Protein AF-A0A836GSU9-F1 (afdb_monomer_lite)

pLDDT: mean 73.55, std 20.49, range [28.25, 96.75]

Secondary structure (DSSP, 8-state):
--GGGEEEEESPPTT--HHHHHHHHHHHH-PPEEEEE--B-TTSPBPSEEEEEETTHHHHHHHHHT-EEETTEEEEEEEPPTHHHHHHHHHHHHHHHHHHHHHHHHHHHHHHHHHHHHHHTTTT---S-PPPPPTTHHHHHHHHHHHHHHHHHHHHHHHHHHHHHHS--------------------------------------------------PPPPPPPHHHHHHHHHHHHHHHHHHHT--

Foldseek 3Di:
DDLQQKKKKAQADWPDDPVLVQCVLCVQQVWGWPDKAQDADPVRTGDRMIMTGTPPSVSSQVRPQVWDDDPHTTMHMDRDDPVVVVVVVVVVVVVVVVVVVVVVVVVVVVVVVVVVCCVVCVRPPDDPDDDPDPPCNVVVVVVVVVVVVVVVVVVVVVVVVVVVVVPDDDDDDDDDDDDDDDDDDDDDDDDDDDDDDDDDDDDDDDDDDDDDDDDDDDDPDDQDPVSVVVVVVVVVVVVVVVVVVD

Sequence (246 aa):
MDPSKRICLKNLPEGCTKREIAELVRNRTGTPIHSIDLGVDADGRARRYAHFSCEGAKHVLEVLNAGVALRNTTIHAHPAKVHYSYRYAEARRKREREEAEEKQQQEAFWAASRQRFLARTNGGELPKHKTPKDFYASKRKYARIAAEIALMSRKAHAAARADAMLVERPRGTASHSGAAAAGEPPRAAAGSGAAHASGKRAPQPKATKSKAPAAISLPPPEPTKEERKLSGLQAKLAALKEKLKK

Radius of gyration: 37.4 Å; chains: 1; bounding box: 77×53×106 Å

Structure (mmCIF, N/CA/C/O backbone):
data_AF-A0A836GSU9-F1
#
_entry.id   AF-A0A836GSU9-F1
#
loop_
_atom_site.group_PDB
_atom_site.id
_atom_site.type_symbol
_atom_site.label_atom_id
_atom_site.label_alt_id
_atom_site.label_comp_id
_atom_site.label_asym_id
_atom_site.label_entity_id
_atom_site.label_seq_id
_atom_site.pdbx_PDB_ins_code
_atom_site.Cartn_x
_atom_site.Cartn_y
_atom_site.Cartn_z
_atom_site.occupancy
_atom_site.B_iso_or_equiv
_atom_site.auth_seq_id
_atom_site.auth_comp_id
_atom_site.auth_asym_id
_atom_site.auth_atom_id
_atom_site.pdbx_PDB_model_num
ATOM 1 N N . MET A 1 1 ? 2.851 -3.080 18.321 1.00 57.00 1 MET A N 1
ATOM 2 C CA . MET A 1 1 ? 1.477 -2.754 18.764 1.00 57.00 1 MET A CA 1
ATOM 3 C C . MET A 1 1 ? 1.094 -3.736 19.847 1.00 57.00 1 MET A C 1
ATOM 5 O O . MET A 1 1 ? 1.175 -4.929 19.576 1.00 57.00 1 MET A O 1
ATOM 9 N N . ASP A 1 2 ? 0.690 -3.249 21.021 1.00 62.78 2 ASP A N 1
ATOM 10 C CA . ASP A 1 2 ? 0.243 -4.117 22.115 1.00 62.78 2 ASP A CA 1
ATOM 11 C C . ASP A 1 2 ? -1.084 -4.800 21.759 1.00 62.78 2 ASP A C 1
ATOM 13 O O . ASP A 1 2 ? -2.070 -4.107 21.488 1.00 62.78 2 ASP A O 1
ATOM 17 N N . PRO A 1 3 ? -1.156 -6.142 21.782 1.00 65.25 3 PRO A N 1
ATOM 18 C CA . PRO A 1 3 ? -2.406 -6.861 21.549 1.00 65.25 3 PRO A CA 1
ATOM 19 C C . PRO A 1 3 ? -3.454 -6.556 22.629 1.00 65.25 3 PRO A C 1
ATOM 21 O O . PRO A 1 3 ? -4.643 -6.564 22.332 1.00 65.25 3 PRO A O 1
ATOM 24 N N . SER A 1 4 ? -3.026 -6.192 23.842 1.00 69.62 4 SER A N 1
ATOM 25 C CA . SER A 1 4 ? -3.899 -5.859 24.976 1.00 69.62 4 SER A CA 1
ATOM 26 C C . SER A 1 4 ? -4.713 -4.573 24.790 1.00 69.62 4 SER A C 1
ATOM 28 O O . SER A 1 4 ? -5.690 -4.363 25.499 1.00 69.62 4 SER A O 1
ATOM 30 N N . LYS A 1 5 ? -4.327 -3.708 23.840 1.00 81.50 5 LYS A N 1
ATOM 31 C CA . LYS A 1 5 ? -5.033 -2.453 23.518 1.00 81.50 5 LYS A CA 1
ATOM 32 C C . LYS A 1 5 ? -5.948 -2.583 22.293 1.00 81.50 5 LYS A C 1
ATOM 34 O O . LYS A 1 5 ? -6.518 -1.588 21.850 1.00 81.50 5 LYS A O 1
ATOM 39 N N . ARG A 1 6 ? -6.062 -3.785 21.710 1.00 86.31 6 ARG A N 1
ATOM 40 C CA . ARG A 1 6 ? -6.887 -4.033 20.522 1.00 86.31 6 ARG A CA 1
ATOM 41 C C . ARG A 1 6 ? -8.303 -4.456 20.894 1.00 86.31 6 ARG A C 1
ATOM 43 O O . ARG A 1 6 ? -8.515 -5.405 21.646 1.00 86.31 6 ARG A O 1
ATOM 50 N N . ILE A 1 7 ? -9.263 -3.803 20.255 1.00 89.44 7 ILE A N 1
ATOM 51 C CA . ILE A 1 7 ? -10.691 -4.100 20.336 1.00 89.44 7 ILE A CA 1
ATOM 52 C C . ILE A 1 7 ? -11.154 -4.604 18.969 1.00 89.44 7 ILE A C 1
ATOM 54 O O . ILE A 1 7 ? -10.710 -4.118 17.928 1.00 89.44 7 ILE A O 1
ATOM 58 N N . CYS A 1 8 ? -12.028 -5.605 18.976 1.00 90.25 8 CYS A N 1
ATOM 59 C CA . CYS A 1 8 ? -12.699 -6.146 17.804 1.00 90.25 8 CYS A CA 1
ATOM 60 C C . CYS A 1 8 ? -14.157 -5.670 17.792 1.00 90.25 8 CYS A C 1
ATOM 62 O O . CYS A 1 8 ? -14.887 -5.911 18.750 1.00 90.25 8 CYS A O 1
ATOM 64 N N . LEU A 1 9 ? -14.584 -5.025 16.708 1.00 90.75 9 LEU A N 1
ATOM 65 C CA . LEU A 1 9 ? -15.988 -4.726 16.431 1.00 90.75 9 LEU A CA 1
ATOM 66 C C . LEU A 1 9 ? -16.551 -5.817 15.535 1.00 90.75 9 LEU A C 1
ATOM 68 O O . LEU A 1 9 ? -15.943 -6.128 14.513 1.00 90.75 9 LEU A O 1
ATOM 72 N N . LYS A 1 10 ? -17.709 -6.367 15.892 1.00 90.69 10 LYS A N 1
ATOM 73 C CA . LYS A 1 10 ? -18.449 -7.338 15.075 1.00 90.69 10 LYS A CA 1
ATOM 74 C C . LYS A 1 10 ? -19.767 -6.748 14.586 1.00 90.69 10 LYS A C 1
ATOM 76 O O . LYS A 1 10 ? -20.304 -5.846 15.220 1.00 90.69 10 LYS A O 1
ATOM 81 N N . ASN A 1 11 ? -20.292 -7.322 13.505 1.00 89.88 11 ASN A N 1
ATOM 82 C CA . ASN A 1 11 ? -21.544 -6.930 12.849 1.00 89.88 11 ASN A CA 1
ATOM 83 C C . ASN A 1 11 ? -21.491 -5.526 12.235 1.00 89.88 11 ASN A C 1
ATOM 85 O O . ASN A 1 11 ? -22.458 -4.772 12.301 1.00 89.88 11 ASN A O 1
ATOM 89 N N . LEU A 1 12 ? -20.355 -5.174 11.629 1.00 90.62 12 LEU A N 1
ATOM 90 C CA . LEU A 1 12 ? -20.257 -3.930 10.873 1.00 90.62 12 LEU A CA 1
ATOM 91 C C . LEU A 1 12 ? -21.141 -3.985 9.619 1.00 90.62 12 LEU A C 1
ATOM 93 O O . LEU A 1 12 ? -21.143 -5.013 8.930 1.00 90.62 12 LEU A O 1
ATOM 97 N N . PRO A 1 13 ? -21.851 -2.889 9.299 1.00 90.25 13 PRO A N 1
ATOM 98 C CA . PRO A 1 13 ? -22.622 -2.800 8.074 1.00 90.25 13 PRO A CA 1
ATOM 99 C C . PRO A 1 13 ? -21.694 -2.777 6.856 1.00 90.25 13 PRO A C 1
ATOM 101 O O . PRO A 1 13 ? -20.549 -2.319 6.918 1.00 90.25 13 PRO A O 1
ATOM 104 N N . GLU A 1 14 ? -22.205 -3.248 5.722 1.00 87.31 14 GLU A N 1
ATOM 105 C CA . GLU A 1 14 ? -21.461 -3.218 4.466 1.00 87.31 14 GLU A CA 1
ATOM 106 C C . GLU A 1 14 ? -21.141 -1.773 4.049 1.00 87.31 14 GLU A C 1
ATOM 108 O O . GLU A 1 14 ? -21.925 -0.840 4.254 1.00 87.31 14 GLU A O 1
ATOM 113 N N . GLY A 1 15 ? -19.939 -1.570 3.505 1.00 85.50 15 GLY A N 1
ATOM 114 C CA . GLY A 1 15 ? -19.462 -0.241 3.117 1.00 85.50 15 GLY A CA 1
ATOM 115 C C . GLY A 1 15 ? -19.200 0.706 4.294 1.00 85.50 15 GLY A C 1
ATOM 116 O O . GLY A 1 15 ? -19.171 1.920 4.097 1.00 85.50 15 GLY A O 1
ATOM 117 N N . CYS A 1 16 ? -19.038 0.188 5.516 1.00 87.06 16 CYS A N 1
ATOM 118 C CA . CYS A 1 16 ? -18.617 1.012 6.643 1.00 87.06 16 CYS A CA 1
ATOM 119 C C . CYS A 1 16 ? -17.174 1.495 6.444 1.00 87.06 16 CYS A C 1
ATOM 121 O O . CYS A 1 16 ? -16.273 0.715 6.117 1.00 87.06 16 CYS A O 1
ATOM 123 N N . THR A 1 17 ? -16.946 2.794 6.630 1.00 89.75 17 THR A N 1
ATOM 124 C CA . THR A 1 17 ? -15.616 3.386 6.442 1.00 89.75 17 THR A CA 1
ATOM 125 C C . THR A 1 17 ? -14.854 3.490 7.760 1.00 89.75 17 THR A C 1
ATOM 127 O O . THR A 1 17 ? -15.431 3.557 8.844 1.00 89.75 17 THR A O 1
ATOM 130 N N . LYS A 1 18 ? -13.518 3.580 7.682 1.00 91.44 18 LYS A N 1
ATOM 131 C CA . LYS A 1 18 ? -12.676 3.807 8.871 1.00 91.44 18 LYS A CA 1
ATOM 132 C C . LYS A 1 18 ? -13.082 5.082 9.610 1.00 91.44 18 LYS A C 1
ATOM 134 O O . LYS A 1 18 ? -12.999 5.131 10.831 1.00 91.44 18 LYS A O 1
ATOM 139 N N . ARG A 1 19 ? -13.516 6.100 8.861 1.00 92.19 19 ARG A N 1
ATOM 140 C CA . ARG A 1 19 ? -13.936 7.394 9.396 1.00 92.19 19 ARG A CA 1
ATOM 141 C C . ARG A 1 19 ? -15.200 7.273 10.242 1.00 92.19 19 ARG A C 1
ATOM 143 O O . ARG A 1 19 ? -15.210 7.783 11.351 1.00 92.19 19 ARG A O 1
ATOM 150 N N . GLU A 1 20 ? -16.203 6.544 9.768 1.00 92.25 20 GLU A N 1
ATOM 151 C CA . GLU A 1 20 ? -17.449 6.335 10.518 1.00 92.25 20 GLU A CA 1
ATOM 152 C C . GLU A 1 20 ? -17.209 5.608 11.839 1.00 92.25 20 GLU A C 1
ATOM 154 O O . GLU A 1 20 ? -17.741 6.007 12.869 1.00 92.25 20 GLU A O 1
ATOM 159 N N . ILE A 1 21 ? -16.359 4.577 11.833 1.00 91.25 21 ILE A N 1
ATOM 160 C CA . ILE A 1 21 ? -15.975 3.880 13.067 1.00 91.25 21 ILE A CA 1
ATOM 161 C C . ILE A 1 21 ? -15.223 4.832 14.003 1.00 91.25 21 ILE A C 1
ATOM 163 O O . ILE A 1 21 ? -15.466 4.831 15.209 1.00 91.25 21 ILE A O 1
ATOM 167 N N . ALA A 1 22 ? -14.324 5.656 13.455 1.00 92.75 22 ALA A N 1
ATOM 168 C CA . ALA A 1 22 ? -13.575 6.627 14.240 1.00 92.75 22 ALA A CA 1
ATOM 169 C C . ALA A 1 22 ? -14.490 7.649 14.926 1.00 92.75 22 ALA A C 1
ATOM 171 O O . ALA A 1 22 ? -14.329 7.926 16.114 1.00 92.75 22 ALA A O 1
ATOM 172 N N . GLU A 1 23 ? -15.453 8.186 14.180 1.00 93.25 23 GLU A N 1
ATOM 173 C CA . GLU A 1 23 ? -16.442 9.145 14.668 1.00 93.25 23 GLU A CA 1
ATOM 174 C C . GLU A 1 23 ? -17.392 8.496 15.679 1.00 93.25 23 GLU A C 1
ATOM 176 O O . GLU A 1 23 ? -17.635 9.079 16.729 1.00 93.25 23 GLU A O 1
ATOM 181 N N . LEU A 1 24 ? -17.852 7.263 15.440 1.00 92.00 24 LEU A N 1
ATOM 182 C CA . LEU A 1 24 ? -18.719 6.537 16.371 1.00 92.00 24 LEU A CA 1
ATOM 183 C C . LEU A 1 24 ? -18.065 6.369 17.745 1.00 92.00 24 LEU A C 1
ATOM 185 O O . LEU A 1 24 ? -18.670 6.700 18.764 1.00 92.00 24 LEU A O 1
ATOM 189 N N . VAL A 1 25 ? -16.831 5.861 17.776 1.00 91.69 25 VAL A N 1
ATOM 190 C CA . VAL A 1 25 ? -16.108 5.635 19.033 1.00 91.69 25 VAL A CA 1
ATOM 191 C C . VAL A 1 25 ? -15.798 6.969 19.703 1.00 91.69 25 VAL A C 1
ATOM 193 O O . VAL A 1 25 ? -16.077 7.125 20.887 1.00 91.69 25 VAL A O 1
ATOM 196 N N . ARG A 1 26 ? -15.328 7.972 18.952 1.00 92.62 26 ARG A N 1
ATOM 197 C CA . ARG A 1 26 ? -15.052 9.303 19.506 1.00 92.62 26 ARG A CA 1
ATOM 198 C C . ARG A 1 26 ? -16.303 9.950 20.105 1.00 92.62 26 ARG A C 1
ATOM 200 O O . ARG A 1 26 ? -16.220 10.505 21.192 1.00 92.62 26 ARG A O 1
ATOM 207 N N . ASN A 1 27 ? -17.451 9.847 19.442 1.00 92.75 27 ASN A N 1
ATOM 208 C CA . ASN A 1 27 ? -18.700 10.445 19.915 1.00 92.75 27 ASN A CA 1
ATOM 209 C C . ASN A 1 27 ? -19.264 9.727 21.149 1.00 92.75 27 ASN A C 1
ATOM 211 O O . ASN A 1 27 ? -19.939 10.351 21.960 1.00 92.75 27 ASN A O 1
ATOM 215 N N . ARG A 1 28 ? -19.010 8.420 21.296 1.00 90.62 28 ARG A N 1
ATOM 216 C CA . ARG A 1 28 ? -19.515 7.625 22.425 1.00 90.62 28 ARG A CA 1
ATOM 217 C C . ARG A 1 28 ? -18.591 7.629 23.636 1.00 90.62 28 ARG A C 1
ATOM 219 O O . ARG A 1 28 ? -19.088 7.605 24.753 1.00 90.62 28 ARG A O 1
ATOM 226 N N . THR A 1 29 ? -17.278 7.629 23.423 1.00 90.06 29 THR A N 1
ATOM 227 C CA . THR A 1 29 ? -16.289 7.433 24.496 1.00 90.06 29 THR A CA 1
ATOM 228 C C . THR A 1 29 ? -15.327 8.608 24.659 1.00 90.06 29 THR A C 1
ATOM 230 O O . THR A 1 29 ? -14.497 8.596 25.561 1.00 90.06 29 THR A O 1
ATOM 233 N N . GLY A 1 30 ? -15.360 9.602 23.764 1.00 90.38 30 GLY A N 1
ATOM 234 C CA . GLY A 1 30 ? -14.415 10.726 23.755 1.00 90.38 30 GLY A CA 1
ATOM 235 C C . GLY A 1 30 ? -12.978 10.340 23.386 1.00 90.38 30 GLY A C 1
ATOM 236 O O . GLY A 1 30 ? -12.089 11.187 23.360 1.00 90.38 30 GLY A O 1
ATOM 237 N N . THR A 1 31 ? -12.721 9.065 23.091 1.00 89.19 31 THR A N 1
ATOM 238 C CA . THR A 1 31 ? -11.363 8.532 22.973 1.00 89.19 31 THR A CA 1
ATOM 239 C C . THR A 1 31 ? -10.827 8.652 21.542 1.00 89.19 31 THR A C 1
ATOM 241 O O . THR A 1 31 ? -11.500 8.232 20.594 1.00 89.19 31 THR A O 1
ATOM 244 N N . PRO A 1 32 ? -9.596 9.156 21.336 1.00 89.94 32 PRO A N 1
ATOM 245 C CA . PRO A 1 32 ? -8.954 9.113 20.030 1.00 89.94 32 PRO A CA 1
ATOM 246 C C . PRO A 1 32 ? -8.513 7.685 19.672 1.00 89.94 32 PRO A C 1
ATOM 248 O O . PRO A 1 32 ? -7.929 6.957 20.475 1.00 89.94 32 PRO A O 1
ATOM 251 N N . ILE A 1 33 ? -8.765 7.285 18.426 1.00 91.25 33 ILE A N 1
ATOM 252 C CA . ILE A 1 33 ? -8.318 5.994 17.892 1.00 91.25 33 ILE A CA 1
ATOM 253 C C . ILE A 1 33 ? -6.963 6.166 17.202 1.00 91.25 33 ILE A C 1
ATOM 255 O O . ILE A 1 33 ? -6.797 7.060 16.376 1.00 91.25 33 ILE A O 1
ATOM 259 N N . HIS A 1 34 ? -6.012 5.275 17.497 1.00 88.81 34 HIS A N 1
ATOM 260 C CA . HIS A 1 34 ? -4.673 5.291 16.897 1.00 88.81 34 HIS A CA 1
ATOM 261 C C . HIS A 1 34 ? -4.635 4.615 15.524 1.00 88.81 34 HIS A C 1
ATOM 263 O O . HIS A 1 34 ? -3.936 5.059 14.618 1.00 88.81 34 HIS A O 1
ATOM 269 N N . SER A 1 35 ? -5.350 3.498 15.369 1.00 88.06 35 SER A N 1
ATOM 270 C CA . SER A 1 35 ? -5.353 2.729 14.122 1.00 88.06 35 SER A CA 1
ATOM 271 C C . SER A 1 35 ? -6.633 1.926 13.960 1.00 88.06 35 SER A C 1
ATOM 273 O O . SER A 1 35 ? -7.079 1.312 14.930 1.00 88.06 35 SER A O 1
ATOM 275 N N . ILE A 1 36 ? -7.146 1.857 12.729 1.00 89.00 36 ILE A N 1
ATOM 276 C CA . ILE A 1 36 ? -8.313 1.049 12.353 1.00 89.00 36 ILE A CA 1
ATOM 277 C C . ILE A 1 36 ? -7.947 0.140 11.181 1.00 89.00 36 ILE A C 1
ATOM 279 O O . ILE A 1 36 ? -7.467 0.592 10.131 1.00 89.00 36 ILE A O 1
ATOM 283 N N . ASP A 1 37 ? -8.227 -1.141 11.361 1.00 86.94 37 ASP A N 1
ATOM 284 C CA . ASP A 1 37 ? -8.109 -2.191 10.368 1.00 86.94 37 ASP A CA 1
ATOM 285 C C . ASP A 1 37 ? -9.488 -2.804 10.117 1.00 86.94 37 ASP A C 1
ATOM 287 O O . ASP A 1 37 ? -10.031 -3.515 10.960 1.00 86.94 37 ASP A O 1
ATOM 291 N N . LEU A 1 38 ? -10.062 -2.498 8.955 1.00 84.38 38 LEU A N 1
ATOM 292 C CA . LEU A 1 38 ? -11.347 -3.054 8.528 1.00 84.38 38 LEU A CA 1
ATOM 293 C C . LEU A 1 38 ? -11.206 -4.494 8.026 1.00 84.38 38 LEU A C 1
ATOM 295 O O . LEU A 1 38 ? -12.198 -5.206 7.936 1.00 84.38 38 LEU A O 1
ATOM 299 N N . GLY A 1 39 ? -9.984 -4.924 7.690 1.00 77.44 39 GLY A N 1
ATOM 300 C CA . GLY A 1 39 ? -9.770 -6.123 6.898 1.00 77.44 39 GLY A CA 1
ATOM 301 C C . GLY A 1 39 ? -10.459 -6.044 5.532 1.00 77.44 39 GLY A C 1
ATOM 302 O O . GLY A 1 39 ? -11.441 -5.336 5.311 1.00 77.44 39 GLY A O 1
ATOM 303 N N . VAL A 1 40 ? -9.949 -6.817 4.587 1.00 81.69 40 VAL A N 1
ATOM 304 C CA . VAL A 1 40 ? -10.622 -7.036 3.308 1.00 81.69 40 VAL A CA 1
ATOM 305 C C . VAL A 1 40 ? -10.748 -8.541 3.128 1.00 81.69 40 VAL A C 1
ATOM 307 O O . VAL A 1 40 ? -9.810 -9.283 3.442 1.00 81.69 40 VAL A O 1
ATOM 310 N N . ASP A 1 41 ? -11.926 -9.018 2.750 1.00 78.25 41 ASP A N 1
ATOM 311 C CA . ASP A 1 41 ? -12.155 -10.421 2.404 1.00 78.25 41 ASP A CA 1
ATOM 312 C C . ASP A 1 41 ? -11.481 -10.776 1.070 1.00 78.25 41 ASP A C 1
ATOM 314 O O . ASP A 1 41 ? -10.947 -9.906 0.378 1.00 78.25 41 ASP A O 1
ATOM 318 N N . ALA A 1 42 ? -11.464 -12.067 0.724 1.00 76.94 42 ALA A N 1
ATOM 319 C CA . ALA A 1 42 ? -10.853 -12.558 -0.516 1.00 76.94 42 ALA A CA 1
ATOM 320 C C . ALA A 1 42 ? -11.432 -11.871 -1.769 1.00 76.94 42 ALA A C 1
ATOM 322 O O . ALA A 1 42 ? -10.712 -11.644 -2.736 1.00 76.94 42 ALA A O 1
ATOM 323 N N . ASP A 1 43 ? -12.696 -11.451 -1.695 1.00 77.44 43 ASP A N 1
ATOM 324 C CA . ASP A 1 43 ? -13.432 -10.799 -2.781 1.00 77.44 43 ASP A CA 1
ATOM 325 C C . ASP A 1 43 ? -13.214 -9.276 -2.853 1.00 77.44 43 ASP A C 1
ATOM 327 O O . ASP A 1 43 ? -13.919 -8.573 -3.576 1.00 77.44 43 ASP A O 1
ATOM 331 N N . GLY A 1 44 ? -12.292 -8.719 -2.060 1.00 77.69 44 GLY A N 1
ATOM 332 C CA . GLY A 1 44 ? -12.026 -7.277 -2.054 1.00 77.69 44 GLY A CA 1
ATOM 333 C C . GLY A 1 44 ? -13.050 -6.440 -1.272 1.00 77.69 44 GLY A C 1
ATOM 334 O O . GLY A 1 44 ? -12.953 -5.213 -1.254 1.00 77.69 44 GLY A O 1
ATOM 335 N N . ARG A 1 45 ? -14.021 -7.075 -0.602 1.00 80.31 45 ARG A N 1
ATOM 336 C CA . ARG A 1 45 ? -15.048 -6.402 0.213 1.00 80.31 45 ARG A CA 1
ATOM 337 C C . ARG A 1 45 ? -14.588 -6.204 1.657 1.00 80.31 45 ARG A C 1
ATOM 339 O O . ARG A 1 45 ? -13.806 -6.993 2.183 1.00 80.31 45 ARG A O 1
ATOM 346 N N . ALA A 1 46 ? -15.069 -5.143 2.304 1.00 79.44 46 ALA A N 1
ATOM 347 C CA . ALA A 1 46 ? -14.792 -4.901 3.719 1.00 79.44 46 ALA A CA 1
ATOM 348 C C . ALA A 1 46 ? -15.450 -5.988 4.579 1.00 79.44 46 ALA A C 1
ATOM 350 O O . ALA A 1 46 ? -16.619 -6.321 4.368 1.00 79.44 46 ALA A O 1
ATOM 351 N N . ARG A 1 47 ? -14.709 -6.524 5.553 1.00 84.69 47 ARG A N 1
ATOM 352 C CA . ARG A 1 47 ? -15.224 -7.590 6.420 1.00 84.69 47 ARG A CA 1
ATOM 353 C C . ARG A 1 47 ? -16.312 -7.045 7.339 1.00 84.69 47 ARG A C 1
ATOM 355 O O . ARG A 1 47 ? -16.286 -5.885 7.742 1.00 84.69 47 ARG A O 1
ATOM 362 N N . ARG A 1 48 ? -17.208 -7.923 7.801 1.00 87.81 48 ARG A N 1
ATOM 363 C CA . ARG A 1 48 ? -18.219 -7.592 8.832 1.00 87.81 48 ARG A CA 1
ATOM 364 C C . ARG A 1 48 ? -17.646 -7.438 10.248 1.00 87.81 48 ARG A C 1
ATOM 366 O O . ARG A 1 48 ? -18.396 -7.392 11.224 1.00 87.81 48 ARG A O 1
ATOM 373 N N . TYR A 1 49 ? -16.325 -7.377 10.385 1.00 88.38 49 TYR A N 1
ATOM 374 C CA . TYR A 1 49 ? -15.647 -7.108 11.642 1.00 88.38 49 TYR A CA 1
ATOM 375 C C . TYR A 1 49 ? -14.408 -6.246 11.403 1.00 88.38 49 TYR A C 1
ATOM 377 O O . TYR A 1 49 ? -13.749 -6.374 10.377 1.00 88.38 49 TYR A O 1
ATOM 385 N N . ALA A 1 50 ? -14.062 -5.403 12.370 1.00 89.19 50 ALA A N 1
ATOM 386 C CA . ALA A 1 50 ? -12.874 -4.559 12.312 1.00 89.19 50 ALA A CA 1
ATOM 387 C C . ALA A 1 50 ? -12.093 -4.646 13.615 1.00 89.19 50 ALA A C 1
ATOM 389 O O . ALA A 1 50 ? -12.648 -4.922 14.677 1.00 89.19 50 ALA A O 1
ATOM 390 N N . HIS A 1 51 ? -10.799 -4.376 13.535 1.00 89.25 51 HIS A N 1
ATOM 391 C CA . HIS A 1 51 ? -9.945 -4.221 14.698 1.00 89.25 51 HIS A CA 1
ATOM 392 C C . HIS A 1 51 ? -9.490 -2.777 14.800 1.00 89.25 51 HIS A C 1
ATOM 394 O O . HIS A 1 51 ? -9.044 -2.186 13.817 1.00 89.25 51 HIS A O 1
ATOM 400 N N . PHE A 1 52 ? -9.545 -2.217 15.997 1.00 90.25 52 PHE A N 1
ATOM 401 C CA . PHE A 1 52 ? -8.977 -0.905 16.250 1.00 90.25 52 PHE A CA 1
ATOM 402 C C . PHE A 1 52 ? -8.213 -0.880 17.568 1.00 90.25 52 PHE A C 1
ATOM 404 O O . PHE A 1 52 ? -8.395 -1.739 18.432 1.00 90.25 52 PHE A O 1
ATOM 411 N N . SER A 1 53 ? -7.317 0.095 17.680 1.00 89.44 53 SER A N 1
ATOM 412 C CA . SER A 1 53 ? -6.508 0.329 18.875 1.00 89.44 53 SER A CA 1
ATOM 413 C C . SER A 1 53 ? -6.775 1.740 19.374 1.00 89.44 53 SER A C 1
ATOM 415 O O . SER A 1 53 ? -6.635 2.696 18.607 1.00 89.44 53 SER A O 1
ATOM 417 N N . CYS A 1 54 ? -7.118 1.874 20.647 1.00 88.56 54 CYS A N 1
ATOM 418 C CA . CYS A 1 54 ? -7.355 3.155 21.301 1.00 88.56 54 CYS A CA 1
ATOM 419 C C . CYS A 1 54 ? -6.718 3.167 22.692 1.00 88.56 54 CYS A C 1
ATOM 421 O O . CYS A 1 54 ? -6.411 2.118 23.271 1.00 88.56 54 CYS A O 1
ATOM 423 N N . GLU A 1 55 ? -6.518 4.364 23.224 1.00 87.19 55 GLU A N 1
ATOM 424 C CA . GLU A 1 55 ? -6.187 4.548 24.631 1.00 87.19 55 GLU A CA 1
ATOM 425 C C . GLU A 1 55 ? -7.403 4.171 25.498 1.00 87.19 55 GLU A C 1
ATOM 427 O O . GLU A 1 55 ? -8.536 4.258 25.041 1.00 87.19 55 GLU A O 1
ATOM 432 N N . GLY A 1 56 ? -7.219 3.653 26.714 1.00 86.31 56 GLY A N 1
ATOM 433 C CA . GLY A 1 56 ? -8.370 3.320 27.572 1.00 86.31 56 GLY A CA 1
ATOM 434 C C . GLY A 1 56 ? -9.308 2.226 27.028 1.00 86.31 56 GLY A C 1
ATOM 435 O O . GLY A 1 56 ? -10.521 2.311 27.199 1.00 86.31 56 GLY A O 1
ATOM 436 N N . ALA A 1 57 ? -8.766 1.170 26.405 1.00 86.00 57 ALA A N 1
ATOM 437 C CA . ALA A 1 57 ? -9.560 0.098 25.789 1.00 86.00 57 ALA A CA 1
ATOM 438 C C . ALA A 1 57 ? -10.624 -0.539 26.714 1.00 86.00 57 ALA A C 1
ATOM 440 O O . ALA A 1 57 ? -11.664 -0.975 26.233 1.00 86.00 57 ALA A O 1
ATOM 441 N N . LYS A 1 58 ? -10.397 -0.563 28.035 1.00 88.00 58 LYS A N 1
ATOM 442 C CA . LYS A 1 58 ? -11.374 -1.058 29.022 1.00 88.00 58 LYS A CA 1
ATOM 443 C C . LYS A 1 58 ? -12.657 -0.221 29.042 1.00 88.00 58 LYS A C 1
ATOM 445 O O . LYS A 1 58 ? -13.736 -0.782 28.914 1.00 88.00 58 LYS A O 1
ATOM 450 N N . HIS A 1 59 ? -12.522 1.104 29.104 1.00 89.50 59 HIS A N 1
ATOM 451 C CA . HIS A 1 59 ? -13.661 2.022 29.096 1.00 89.50 59 HIS A CA 1
ATOM 452 C C . HIS A 1 59 ? -14.449 1.918 27.786 1.00 89.50 59 HIS A C 1
ATOM 454 O O . HIS A 1 59 ? -15.674 1.836 27.780 1.00 89.50 59 HIS A O 1
ATOM 460 N N . VAL A 1 60 ? -13.737 1.841 26.658 1.00 90.19 60 VAL A N 1
ATOM 461 C CA . VAL A 1 60 ? -14.372 1.684 25.344 1.00 90.19 60 VAL A CA 1
ATOM 462 C C . VAL A 1 60 ? -15.126 0.359 25.239 1.00 90.19 60 VAL A C 1
ATOM 464 O O . VAL A 1 60 ? -16.223 0.324 24.685 1.00 90.19 60 VAL A O 1
ATOM 467 N N . LEU A 1 61 ? -14.569 -0.724 25.787 1.00 90.81 61 LEU A N 1
ATOM 468 C CA . LEU A 1 61 ? -15.272 -1.999 25.868 1.00 90.81 61 LEU A CA 1
ATOM 469 C C . LEU A 1 61 ? -16.528 -1.872 26.726 1.00 90.81 61 LEU A C 1
ATOM 471 O O . LEU A 1 61 ? -17.580 -2.251 26.244 1.00 90.81 61 LEU A O 1
ATOM 475 N N . GLU A 1 62 ? -16.457 -1.298 27.925 1.00 90.12 62 GLU A N 1
ATOM 476 C CA . GLU A 1 62 ? -17.619 -1.128 28.811 1.00 90.12 62 GLU A CA 1
ATOM 477 C C . GLU A 1 62 ? -18.771 -0.370 28.136 1.00 90.12 62 GLU A C 1
ATOM 479 O O . GLU A 1 62 ? -19.9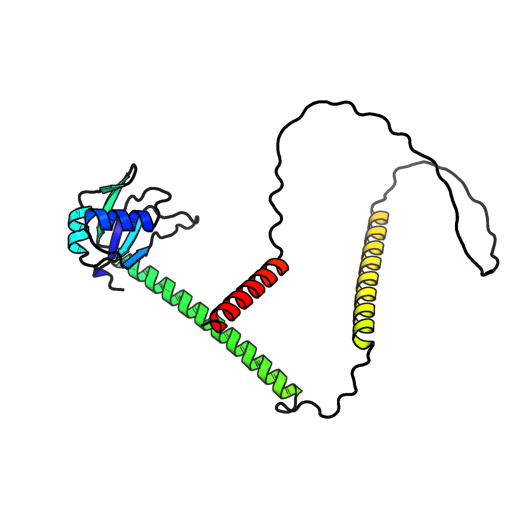05 -0.849 28.144 1.00 90.12 62 GLU A O 1
ATOM 484 N N . VAL A 1 63 ? -18.477 0.758 27.481 1.00 90.25 63 VAL A N 1
ATOM 485 C CA . VAL A 1 63 ? -19.492 1.592 26.815 1.00 90.25 63 VAL A CA 1
ATOM 486 C C . VAL A 1 63 ? -20.104 0.890 25.600 1.00 90.25 63 VAL A C 1
ATOM 488 O O . VAL A 1 63 ? -21.302 1.005 25.350 1.00 90.25 63 VAL A O 1
ATOM 491 N N . LEU A 1 64 ? -19.294 0.166 24.824 1.00 89.12 64 LEU A N 1
ATOM 492 C CA . LEU A 1 64 ? -19.731 -0.451 23.569 1.00 89.12 64 LEU A CA 1
ATOM 493 C C . LEU A 1 64 ? -20.181 -1.918 23.724 1.00 89.12 64 LEU A C 1
ATOM 495 O O . LEU A 1 64 ? -20.686 -2.500 22.761 1.00 89.12 64 LEU A O 1
ATOM 499 N N . ASN A 1 65 ? -20.022 -2.531 24.903 1.00 86.69 65 ASN A N 1
ATOM 500 C CA . ASN A 1 65 ? -20.395 -3.931 25.150 1.00 86.69 65 ASN A CA 1
ATOM 501 C C . ASN A 1 65 ? -21.915 -4.137 25.077 1.00 86.69 65 ASN A C 1
ATOM 503 O O . ASN A 1 65 ? -22.376 -5.145 24.545 1.00 86.69 65 ASN A O 1
ATOM 507 N N . ALA A 1 66 ? -22.691 -3.147 25.533 1.00 84.81 66 ALA A N 1
ATOM 508 C CA . ALA A 1 66 ? -24.156 -3.157 25.479 1.00 84.81 66 ALA A CA 1
ATOM 509 C C . ALA A 1 66 ? -24.723 -3.149 24.042 1.00 84.81 66 ALA A C 1
ATOM 511 O O . ALA A 1 66 ? -25.917 -3.356 23.843 1.00 84.81 66 ALA A O 1
ATOM 512 N N . GLY A 1 67 ? -23.861 -2.967 23.037 1.00 86.81 67 GLY A N 1
ATOM 513 C CA . GLY A 1 67 ? -24.242 -2.873 21.639 1.00 86.81 67 GLY A CA 1
ATOM 514 C C . GLY A 1 67 ? -24.573 -1.437 21.250 1.00 86.81 67 GLY A C 1
ATOM 515 O O . GLY A 1 67 ? -25.271 -0.718 21.961 1.00 86.81 67 GLY A O 1
ATOM 516 N N . VAL A 1 68 ? -24.063 -1.004 20.099 1.00 91.19 68 VAL A N 1
ATOM 517 C CA . VAL A 1 68 ? -24.314 0.339 19.567 1.00 91.19 68 VAL A CA 1
ATOM 518 C C . VAL A 1 68 ? -24.918 0.239 18.182 1.00 91.19 68 VAL A C 1
ATOM 520 O O . VAL A 1 68 ? -24.388 -0.441 17.305 1.00 91.19 68 VAL A O 1
ATOM 523 N N . ALA A 1 69 ? -26.027 0.945 17.981 1.00 91.31 69 ALA A N 1
ATOM 524 C CA . ALA A 1 69 ? -26.640 1.069 16.671 1.00 91.31 69 ALA A CA 1
ATOM 525 C C . ALA A 1 69 ? -25.744 1.913 15.752 1.00 91.31 69 ALA A C 1
ATOM 527 O O . ALA A 1 69 ? -25.444 3.073 16.048 1.00 91.31 69 ALA A O 1
ATOM 528 N N . LEU A 1 70 ? -25.340 1.329 14.626 1.00 89.81 70 LEU A N 1
ATOM 529 C CA . LEU A 1 70 ? -24.732 2.039 13.510 1.00 89.81 70 LEU A CA 1
ATOM 530 C C . LEU A 1 70 ? -25.541 1.737 12.254 1.00 89.81 70 LEU A C 1
ATOM 532 O O . LEU A 1 70 ? -25.607 0.589 11.806 1.00 89.81 70 LEU A O 1
ATOM 536 N N . ARG A 1 71 ? -26.134 2.786 11.676 1.00 88.88 71 ARG A N 1
ATOM 537 C CA . ARG A 1 71 ? -27.095 2.674 10.573 1.00 88.88 71 ARG A CA 1
ATOM 538 C C . ARG A 1 71 ? -28.241 1.729 10.974 1.00 88.88 71 ARG A C 1
ATOM 540 O O . ARG A 1 71 ? -29.006 2.068 11.867 1.00 88.88 71 ARG A O 1
ATOM 547 N N . ASN A 1 72 ? -28.300 0.537 10.380 1.00 90.44 72 ASN A N 1
ATOM 548 C CA . ASN A 1 72 ? -29.381 -0.439 10.564 1.00 90.44 72 ASN A CA 1
ATOM 549 C C . ASN A 1 72 ? -28.926 -1.694 11.327 1.00 90.44 72 ASN A C 1
ATOM 551 O O . ASN A 1 72 ? -29.657 -2.678 11.396 1.00 90.44 72 ASN A O 1
ATOM 555 N N . THR A 1 73 ? -27.697 -1.699 11.845 1.00 91.25 73 THR A N 1
ATOM 556 C CA . THR A 1 73 ? -27.086 -2.867 12.488 1.00 91.25 73 THR A CA 1
ATOM 557 C C . THR A 1 73 ? -26.582 -2.517 13.877 1.00 91.25 73 THR A C 1
ATOM 559 O O . THR A 1 73 ? -25.994 -1.453 14.082 1.00 91.25 73 THR A O 1
ATOM 562 N N . THR A 1 74 ? -26.759 -3.436 14.821 1.00 93.00 74 THR A N 1
ATOM 563 C CA . THR A 1 74 ? -26.185 -3.321 16.163 1.00 93.00 74 THR A CA 1
ATOM 564 C C . THR A 1 74 ? -24.786 -3.923 16.172 1.00 93.00 74 THR A C 1
ATOM 566 O O . THR A 1 74 ? -24.594 -5.103 15.870 1.00 93.00 74 THR A O 1
ATOM 569 N N . ILE A 1 75 ? -23.803 -3.095 16.510 1.00 92.19 75 ILE A N 1
ATOM 570 C CA . ILE A 1 75 ? -22.389 -3.458 16.583 1.00 92.19 75 ILE A CA 1
ATOM 571 C C . ILE A 1 75 ? -22.039 -3.797 18.022 1.00 92.19 75 ILE A C 1
ATOM 573 O O . ILE A 1 75 ? -22.401 -3.058 18.934 1.00 92.19 75 ILE A O 1
ATOM 577 N N . HIS A 1 76 ? -21.257 -4.857 18.209 1.00 90.19 76 HIS A N 1
ATOM 578 C CA . HIS A 1 76 ? -20.731 -5.246 19.517 1.00 90.19 76 HIS A CA 1
ATOM 579 C C . HIS A 1 76 ? -19.210 -5.138 19.550 1.00 90.19 76 HIS A C 1
ATOM 581 O O . HIS A 1 76 ? -18.526 -5.563 18.611 1.00 90.19 76 HIS A O 1
ATOM 587 N N . ALA A 1 77 ? -18.685 -4.587 20.644 1.00 91.12 77 ALA A N 1
ATOM 588 C CA . ALA A 1 77 ? -17.256 -4.533 20.910 1.00 91.12 77 ALA A CA 1
ATOM 589 C C . ALA A 1 77 ? -16.815 -5.715 21.780 1.00 91.12 77 ALA A C 1
ATOM 591 O O . ALA A 1 77 ? -17.436 -6.038 22.788 1.00 91.12 77 ALA A O 1
ATOM 592 N N . HIS A 1 78 ? -15.705 -6.343 21.404 1.00 88.38 78 HIS A N 1
ATOM 593 C CA . HIS A 1 78 ? -15.093 -7.437 22.146 1.00 88.38 78 HIS A CA 1
ATOM 594 C C . HIS A 1 78 ? -13.585 -7.223 22.287 1.00 88.38 78 HIS A C 1
ATOM 596 O O . HIS A 1 78 ? -12.959 -6.650 21.390 1.00 88.38 78 HIS A O 1
ATOM 602 N N . PRO A 1 79 ? -12.956 -7.731 23.358 1.00 87.75 79 PRO A N 1
ATOM 603 C CA . PRO A 1 79 ? -11.502 -7.785 23.427 1.00 87.75 79 PRO A CA 1
ATOM 604 C C . PRO A 1 79 ? -10.965 -8.634 22.266 1.00 87.75 79 PRO A C 1
ATOM 606 O O . PRO A 1 79 ? -11.494 -9.709 21.960 1.00 87.75 79 PRO A O 1
ATOM 609 N N . ALA A 1 80 ? -9.930 -8.148 21.578 1.00 78.81 80 ALA A N 1
ATOM 610 C CA . ALA A 1 80 ? -9.361 -8.884 20.457 1.00 78.81 80 ALA A CA 1
ATOM 611 C C . ALA A 1 80 ? -8.682 -10.173 20.955 1.00 78.81 80 ALA A C 1
ATOM 613 O O . ALA A 1 80 ? -7.754 -10.129 21.762 1.00 78.81 80 ALA A O 1
ATOM 614 N N . LYS A 1 81 ? -9.113 -11.337 20.447 1.00 69.12 81 LYS A N 1
ATOM 615 C CA . LYS A 1 81 ? -8.432 -12.614 20.721 1.00 69.12 81 LYS A CA 1
ATOM 616 C C . LYS A 1 81 ? -7.020 -12.596 20.119 1.00 69.12 81 LYS A C 1
ATOM 618 O O . LYS A 1 81 ? -6.839 -12.266 18.945 1.00 69.12 81 LYS A O 1
ATOM 623 N N . VAL A 1 82 ? -6.036 -13.025 20.911 1.00 57.41 82 VAL A N 1
ATOM 624 C CA . VAL A 1 82 ? -4.587 -12.981 20.614 1.00 57.41 82 VAL A CA 1
ATOM 625 C C . VAL A 1 82 ? -4.210 -13.666 19.287 1.00 57.41 82 VAL A C 1
ATOM 627 O O . VAL A 1 82 ? -3.267 -13.261 18.617 1.00 57.41 82 VAL A O 1
ATOM 630 N N . HIS A 1 83 ? -4.981 -14.652 18.826 1.00 51.16 83 HIS A N 1
ATOM 631 C CA . HIS A 1 83 ? -4.671 -15.390 17.594 1.00 51.16 83 HIS A CA 1
ATOM 632 C C . HIS A 1 83 ? -4.740 -14.544 16.304 1.00 51.16 83 HIS A C 1
ATOM 634 O O . HIS A 1 83 ? -4.047 -14.848 15.332 1.00 51.16 83 HIS A O 1
ATOM 640 N N . TYR A 1 84 ? -5.523 -13.457 16.278 1.00 55.38 84 TYR A N 1
ATOM 641 C CA . TYR A 1 84 ? -5.640 -12.596 15.090 1.00 55.38 84 TYR A CA 1
ATOM 642 C C . TYR A 1 84 ? -4.477 -11.605 14.932 1.00 55.38 84 TYR A C 1
ATOM 644 O O . TYR A 1 84 ? -4.169 -11.199 13.810 1.00 55.38 84 TYR A O 1
ATOM 652 N N . SER A 1 85 ? -3.796 -11.225 16.019 1.00 58.97 85 SER A N 1
ATOM 653 C CA . SER A 1 85 ? -2.621 -10.345 15.940 1.00 58.97 85 SER A CA 1
ATOM 654 C C . SER A 1 85 ? -1.388 -11.080 15.406 1.00 58.97 85 SER A C 1
ATOM 656 O O . SER A 1 85 ? -0.598 -10.473 14.683 1.00 58.97 85 SER A O 1
ATOM 658 N N . TYR A 1 86 ? -1.261 -12.384 15.677 1.00 56.19 86 TYR A N 1
ATOM 659 C CA . TYR A 1 86 ? -0.152 -13.212 15.197 1.00 56.19 86 TYR A CA 1
ATOM 660 C C . TYR A 1 86 ? -0.151 -13.373 13.671 1.00 56.19 86 TYR A C 1
ATOM 662 O O . TYR A 1 86 ? 0.852 -13.066 13.033 1.00 56.19 86 TYR A O 1
ATOM 670 N N . ARG A 1 87 ? -1.289 -13.743 13.059 1.00 58.19 87 ARG A N 1
ATOM 671 C CA . ARG A 1 87 ? -1.389 -13.892 11.589 1.00 58.19 87 ARG A CA 1
ATOM 672 C C . ARG A 1 87 ? -1.094 -12.586 10.849 1.00 58.19 87 ARG A C 1
ATOM 674 O O . ARG A 1 87 ? -0.496 -12.596 9.779 1.00 58.19 87 ARG A O 1
ATOM 681 N N . TYR A 1 88 ? -1.485 -11.451 11.427 1.00 62.16 88 TYR A N 1
ATOM 682 C CA . TYR A 1 88 ? -1.199 -10.140 10.845 1.00 62.16 88 TYR A CA 1
ATOM 683 C C . TYR A 1 88 ? 0.277 -9.745 10.996 1.00 62.16 88 TYR A C 1
ATOM 685 O O . TYR A 1 88 ? 0.876 -9.203 10.068 1.00 62.16 88 TYR A O 1
ATOM 693 N N . ALA A 1 89 ? 0.886 -10.044 12.148 1.00 64.94 89 ALA A N 1
ATOM 694 C CA . ALA A 1 89 ? 2.316 -9.845 12.361 1.00 64.94 89 ALA A CA 1
ATOM 695 C C . ALA A 1 89 ? 3.156 -10.726 11.422 1.00 64.94 89 ALA A C 1
ATOM 697 O O . ALA A 1 89 ? 4.155 -10.262 10.879 1.00 64.94 89 ALA A O 1
ATOM 698 N N . GLU A 1 90 ? 2.731 -11.965 11.184 1.00 67.94 90 GLU A N 1
ATOM 699 C CA . GLU A 1 90 ? 3.377 -12.880 10.246 1.00 67.94 90 GLU A CA 1
ATOM 700 C C . GLU A 1 90 ? 3.252 -12.394 8.794 1.00 67.94 90 GLU A C 1
ATOM 702 O O . GLU A 1 90 ? 4.257 -12.306 8.092 1.00 67.94 90 GLU A O 1
ATOM 707 N N . ALA A 1 91 ? 2.054 -11.979 8.364 1.00 72.31 91 ALA A N 1
ATOM 708 C CA . ALA A 1 91 ? 1.837 -11.419 7.029 1.00 72.31 91 ALA A CA 1
ATOM 709 C C . ALA A 1 91 ? 2.687 -10.162 6.777 1.00 72.31 91 ALA A C 1
ATOM 711 O O . ALA A 1 91 ? 3.216 -9.973 5.683 1.00 72.31 91 ALA A O 1
ATOM 712 N N . ARG A 1 92 ? 2.864 -9.318 7.801 1.00 75.69 92 ARG A N 1
ATOM 713 C CA . ARG A 1 92 ? 3.752 -8.154 7.731 1.00 75.69 92 ARG A CA 1
ATOM 714 C C . ARG A 1 92 ? 5.221 -8.559 7.601 1.00 75.69 92 ARG A C 1
ATOM 716 O O . ARG A 1 92 ? 5.895 -8.055 6.713 1.00 75.69 92 ARG A O 1
ATOM 723 N N . ARG A 1 93 ? 5.693 -9.497 8.429 1.00 76.00 93 ARG A N 1
ATOM 724 C CA . ARG A 1 93 ? 7.065 -10.028 8.338 1.00 76.00 93 ARG A CA 1
ATOM 725 C C . ARG A 1 93 ? 7.342 -10.657 6.975 1.00 76.00 93 ARG A C 1
ATOM 727 O O . ARG A 1 93 ? 8.456 -10.552 6.485 1.00 76.00 93 ARG A O 1
ATOM 734 N N . LYS A 1 94 ? 6.345 -11.303 6.364 1.00 86.12 94 LYS A N 1
ATOM 735 C CA . LYS A 1 94 ? 6.476 -11.881 5.025 1.00 86.12 94 LYS A CA 1
ATOM 736 C C . LYS A 1 94 ? 6.681 -10.799 3.960 1.00 86.12 94 LYS A C 1
ATOM 738 O O . LYS A 1 94 ? 7.633 -10.899 3.200 1.00 86.12 94 LYS A O 1
ATOM 743 N N . ARG A 1 95 ? 5.879 -9.727 3.987 1.00 80.06 95 ARG A N 1
ATOM 744 C CA . ARG A 1 95 ? 6.063 -8.570 3.091 1.00 80.06 95 ARG A CA 1
ATOM 745 C C . ARG A 1 95 ? 7.418 -7.892 3.274 1.00 80.06 95 ARG A C 1
ATOM 747 O O . ARG A 1 95 ? 8.059 -7.561 2.292 1.00 80.06 95 ARG A O 1
ATOM 754 N N . GLU A 1 96 ? 7.863 -7.717 4.518 1.00 85.44 96 GLU A N 1
ATOM 755 C CA . GLU A 1 96 ? 9.172 -7.113 4.809 1.00 85.44 96 GLU A CA 1
ATOM 756 C C . GLU A 1 96 ? 10.334 -7.973 4.271 1.00 85.44 96 GLU A C 1
ATOM 758 O O . GLU A 1 96 ? 11.341 -7.424 3.831 1.00 85.44 96 GLU A O 1
ATOM 763 N N . ARG A 1 97 ? 10.197 -9.308 4.251 1.00 91.12 97 ARG A N 1
ATOM 764 C CA . ARG A 1 97 ? 11.179 -10.202 3.609 1.00 91.12 97 ARG A CA 1
ATOM 765 C C . ARG A 1 97 ? 11.145 -10.095 2.089 1.00 91.12 97 ARG A C 1
ATOM 767 O O . ARG A 1 97 ? 12.199 -9.952 1.489 1.00 91.12 97 ARG A O 1
ATOM 774 N N . GLU A 1 98 ? 9.958 -10.117 1.490 1.00 88.38 98 GLU A N 1
ATOM 775 C CA . GLU A 1 98 ? 9.787 -9.975 0.037 1.00 88.38 98 GLU A CA 1
ATOM 776 C C . GLU A 1 98 ? 10.358 -8.630 -0.453 1.00 88.38 98 GLU A C 1
ATOM 778 O O . GLU A 1 98 ? 11.133 -8.594 -1.402 1.00 88.38 98 GLU A O 1
ATOM 783 N N . GLU A 1 99 ? 10.083 -7.528 0.253 1.00 88.75 99 GLU A N 1
ATOM 784 C CA . GLU A 1 99 ? 10.628 -6.202 -0.072 1.00 88.75 99 GLU A CA 1
ATOM 785 C C . GLU A 1 99 ? 12.156 -6.142 0.113 1.00 88.75 99 GLU A C 1
ATOM 787 O O . GLU A 1 99 ? 12.862 -5.509 -0.676 1.00 88.75 99 GLU A O 1
ATOM 792 N N . ALA A 1 100 ? 12.697 -6.835 1.121 1.00 88.94 100 ALA A N 1
ATOM 793 C CA . ALA A 1 100 ? 14.141 -6.962 1.300 1.00 88.94 100 ALA A CA 1
ATOM 794 C C . ALA A 1 100 ? 14.793 -7.776 0.169 1.00 88.94 100 ALA A C 1
ATOM 796 O O . ALA A 1 100 ? 15.851 -7.383 -0.322 1.00 88.94 100 ALA A O 1
ATOM 797 N N . GLU A 1 101 ? 14.166 -8.865 -0.275 1.00 92.88 101 GLU A N 1
ATOM 798 C CA . GLU A 1 101 ? 14.625 -9.678 -1.407 1.00 92.88 101 GLU A CA 1
ATOM 799 C C . GLU A 1 101 ? 14.581 -8.884 -2.719 1.00 92.88 101 GLU A C 1
ATOM 801 O O . GLU A 1 101 ? 15.564 -8.865 -3.460 1.00 92.88 101 GLU A O 1
ATOM 806 N N . GLU A 1 102 ? 13.496 -8.153 -2.989 1.00 90.38 102 GLU A N 1
ATOM 807 C CA . GLU A 1 102 ? 13.390 -7.270 -4.157 1.00 90.38 102 GLU A CA 1
ATOM 808 C C . GLU A 1 102 ? 14.468 -6.185 -4.141 1.00 90.38 102 GLU A C 1
ATOM 810 O O . GLU A 1 102 ? 15.114 -5.916 -5.160 1.00 90.38 102 GLU A O 1
ATOM 815 N N . LYS A 1 103 ? 14.707 -5.579 -2.975 1.00 93.25 103 LYS A N 1
ATOM 816 C CA . LYS A 1 103 ? 15.753 -4.573 -2.811 1.00 93.25 103 LYS A CA 1
ATOM 817 C C . LYS A 1 103 ? 17.139 -5.167 -3.056 1.00 93.25 103 LYS A C 1
ATOM 819 O O . LYS A 1 103 ? 17.926 -4.564 -3.784 1.00 93.25 103 LYS A O 1
ATOM 824 N N . GLN A 1 104 ? 17.417 -6.361 -2.534 1.00 93.19 104 GLN A N 1
ATOM 825 C CA . GLN A 1 104 ? 18.670 -7.075 -2.795 1.00 93.19 104 GLN A CA 1
ATOM 826 C C . GLN A 1 104 ? 18.841 -7.399 -4.282 1.00 93.19 104 GLN A C 1
ATOM 828 O O . GLN A 1 104 ? 19.926 -7.202 -4.827 1.00 93.19 104 GLN A O 1
ATOM 833 N N . GLN A 1 105 ? 17.783 -7.829 -4.973 1.00 93.25 105 GLN A N 1
ATOM 834 C CA . GLN A 1 105 ? 17.831 -8.085 -6.415 1.00 93.25 105 GLN A CA 1
ATOM 835 C C . GLN A 1 105 ? 18.114 -6.808 -7.214 1.00 93.25 105 GLN A C 1
ATOM 837 O O . GLN A 1 105 ? 18.929 -6.824 -8.140 1.00 93.25 105 GLN A O 1
ATOM 842 N N . GLN A 1 106 ? 17.489 -5.685 -6.850 1.00 91.75 106 GLN A N 1
ATOM 843 C CA . GLN A 1 106 ? 17.762 -4.394 -7.483 1.00 91.75 106 GLN A CA 1
ATOM 844 C C . GLN A 1 106 ? 19.201 -3.940 -7.229 1.00 91.75 106 GLN A C 1
ATOM 846 O O . GLN A 1 106 ? 19.897 -3.543 -8.165 1.00 91.75 106 GLN A O 1
ATOM 851 N N . GLU A 1 107 ? 19.674 -4.020 -5.986 1.00 93.56 107 GLU A N 1
ATOM 852 C CA . GLU A 1 107 ? 21.049 -3.669 -5.624 1.00 93.56 107 GLU A CA 1
ATOM 853 C C . GLU A 1 107 ? 22.064 -4.548 -6.363 1.00 93.56 107 GLU A C 1
ATOM 855 O O . GLU A 1 107 ? 23.031 -4.021 -6.921 1.00 93.56 107 GLU A O 1
ATOM 860 N N . ALA A 1 108 ? 21.805 -5.854 -6.467 1.00 95.12 108 ALA A N 1
ATOM 861 C CA . ALA A 1 108 ? 22.616 -6.791 -7.236 1.00 95.12 108 ALA A CA 1
ATOM 862 C C . ALA A 1 108 ? 22.619 -6.452 -8.735 1.00 95.12 108 ALA A C 1
ATOM 864 O O . ALA A 1 108 ? 23.680 -6.424 -9.360 1.00 95.12 108 ALA A O 1
ATOM 865 N N . PHE A 1 109 ? 21.464 -6.114 -9.317 1.00 95.62 109 PHE A N 1
ATOM 866 C CA . PHE A 1 109 ? 21.365 -5.690 -10.715 1.00 95.62 109 PHE A CA 1
ATOM 867 C C . PHE A 1 109 ? 22.177 -4.415 -10.991 1.00 95.62 109 PHE A C 1
ATOM 869 O O . PHE A 1 109 ? 22.909 -4.330 -11.987 1.00 95.62 109 PHE A O 1
ATOM 876 N N . TRP A 1 110 ? 22.091 -3.425 -10.101 1.00 93.00 110 TRP A N 1
ATOM 877 C CA . TRP A 1 110 ? 22.858 -2.185 -10.214 1.00 93.00 110 TRP A CA 1
ATOM 878 C C . TRP A 1 110 ? 24.350 -2.402 -9.972 1.00 93.00 110 TRP A C 1
ATOM 880 O O . TRP A 1 110 ? 25.175 -1.787 -10.650 1.00 93.00 110 TRP A O 1
ATOM 890 N N . ALA A 1 111 ? 24.728 -3.280 -9.042 1.00 94.50 111 ALA A N 1
ATOM 891 C CA . ALA A 1 111 ? 26.116 -3.676 -8.828 1.00 94.50 111 ALA A CA 1
ATOM 892 C C . ALA A 1 111 ? 26.696 -4.364 -10.073 1.00 94.50 111 ALA A C 1
ATOM 894 O O . ALA A 1 111 ? 27.730 -3.929 -10.579 1.00 94.50 111 ALA A O 1
ATOM 895 N N . ALA A 1 112 ? 25.987 -5.343 -10.641 1.00 93.88 112 ALA A N 1
ATOM 896 C CA . ALA A 1 112 ? 26.395 -6.030 -11.863 1.00 93.88 112 ALA A CA 1
ATOM 897 C C . ALA A 1 112 ? 26.489 -5.071 -13.062 1.00 93.88 112 ALA A C 1
ATOM 899 O O . ALA A 1 112 ? 27.439 -5.127 -13.844 1.00 93.88 112 ALA A O 1
ATOM 900 N N . SER A 1 113 ? 25.539 -4.143 -13.201 1.00 91.00 113 SER A N 1
ATOM 901 C CA . SER A 1 113 ? 25.575 -3.123 -14.257 1.00 91.00 113 SER A CA 1
ATOM 902 C C . SER A 1 113 ? 26.768 -2.177 -14.105 1.00 91.00 113 SER A C 1
ATOM 904 O O . SER A 1 113 ? 27.431 -1.869 -15.097 1.00 91.00 113 SER A O 1
ATOM 906 N N . ARG A 1 114 ? 27.089 -1.764 -12.872 1.00 88.62 114 ARG A N 1
ATOM 907 C CA . ARG A 1 114 ? 28.287 -0.965 -12.573 1.00 88.62 114 ARG A CA 1
ATOM 908 C C . ARG A 1 114 ? 29.567 -1.726 -12.904 1.00 88.62 114 ARG A C 1
ATOM 910 O O . ARG A 1 114 ? 30.429 -1.170 -13.574 1.00 88.62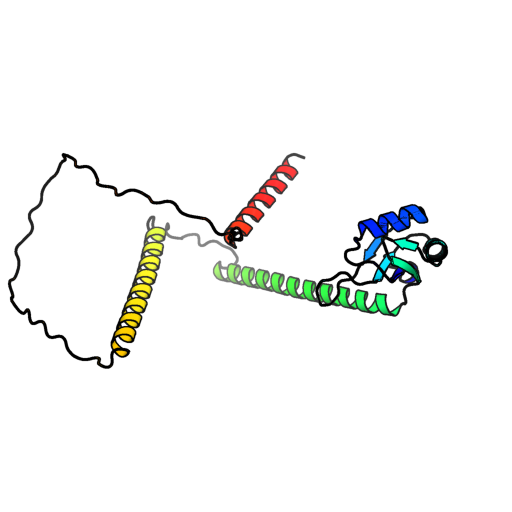 114 ARG A O 1
ATOM 917 N N . GLN A 1 115 ? 29.666 -2.997 -12.522 1.00 88.88 115 GLN A N 1
ATOM 918 C CA . GLN A 1 115 ? 30.817 -3.839 -12.861 1.00 88.88 115 GLN A CA 1
ATOM 919 C C . GLN A 1 115 ? 30.992 -3.985 -14.377 1.00 88.88 115 GLN A C 1
ATOM 921 O O . GLN A 1 115 ? 32.091 -3.795 -14.887 1.00 88.88 115 GLN A O 1
ATOM 926 N N . ARG A 1 116 ? 29.907 -4.234 -15.124 1.00 87.44 116 ARG A N 1
ATOM 927 C CA . ARG A 1 116 ? 29.945 -4.286 -16.597 1.00 87.44 116 ARG A CA 1
ATOM 928 C C . ARG A 1 116 ? 30.399 -2.967 -17.215 1.00 87.44 116 ARG A C 1
ATOM 930 O O . ARG A 1 116 ? 31.122 -2.979 -18.208 1.00 87.44 116 ARG A O 1
ATOM 937 N N . PHE A 1 117 ? 29.968 -1.839 -16.653 1.00 85.12 117 PHE A N 1
ATOM 938 C CA . PHE A 1 117 ? 30.415 -0.527 -17.107 1.00 85.12 117 PHE A CA 1
ATOM 939 C C . PHE A 1 117 ? 31.915 -0.345 -16.874 1.00 85.12 117 PHE A C 1
ATOM 941 O O . PHE A 1 117 ? 32.621 -0.044 -17.830 1.00 85.12 117 PHE A O 1
ATOM 948 N N . LEU A 1 118 ? 32.398 -0.605 -15.655 1.00 85.38 118 LEU A N 1
ATOM 949 C CA . LEU A 1 118 ? 33.816 -0.504 -15.298 1.00 85.38 118 LEU A CA 1
ATOM 950 C C . LEU A 1 118 ? 34.700 -1.426 -16.149 1.00 85.38 118 LEU A C 1
ATOM 952 O O . LEU A 1 118 ? 35.757 -1.001 -16.608 1.00 85.38 118 LEU A O 1
ATOM 956 N N . ALA A 1 119 ? 34.243 -2.653 -16.417 1.00 84.25 119 ALA A N 1
ATOM 957 C CA . ALA A 1 119 ? 34.935 -3.596 -17.295 1.00 84.25 119 ALA A CA 1
ATOM 958 C C . ALA A 1 119 ? 35.006 -3.092 -18.746 1.00 84.25 119 ALA A C 1
ATOM 960 O O . ALA A 1 119 ? 36.013 -3.274 -19.420 1.00 84.25 119 ALA A O 1
ATOM 961 N N . ARG A 1 120 ? 33.953 -2.425 -19.235 1.00 79.94 120 ARG A N 1
ATOM 962 C CA . ARG A 1 120 ? 33.928 -1.835 -20.583 1.00 79.94 120 ARG A CA 1
ATOM 963 C C . ARG A 1 120 ? 34.804 -0.583 -20.701 1.00 79.94 120 ARG A C 1
ATOM 965 O O . ARG A 1 120 ? 35.227 -0.257 -21.807 1.00 79.94 120 ARG A O 1
ATOM 972 N N . THR A 1 121 ? 35.028 0.144 -19.612 1.00 75.38 121 THR A N 1
ATOM 973 C CA . THR A 1 121 ? 35.753 1.425 -19.601 1.00 75.38 121 THR A CA 1
ATOM 974 C C . THR A 1 121 ? 37.138 1.331 -18.960 1.00 75.38 121 THR A C 1
ATOM 976 O O . THR A 1 121 ? 37.659 2.355 -18.534 1.00 75.38 121 THR A O 1
ATOM 979 N N . ASN A 1 122 ? 37.744 0.136 -18.876 1.00 77.88 122 ASN A N 1
ATOM 980 C CA . ASN A 1 122 ? 39.064 -0.083 -18.260 1.00 77.88 122 ASN A CA 1
ATOM 981 C C . ASN A 1 122 ? 39.221 0.659 -16.916 1.00 77.88 122 ASN A C 1
ATOM 983 O O . ASN A 1 122 ? 40.178 1.398 -16.712 1.00 77.88 122 ASN A O 1
ATOM 987 N N . GLY A 1 123 ? 38.245 0.511 -16.016 1.00 75.19 123 GLY A N 1
ATOM 988 C CA . GLY A 1 123 ? 38.281 1.166 -14.703 1.00 75.19 123 GLY A CA 1
ATOM 989 C C . GLY A 1 123 ? 37.627 2.549 -14.638 1.00 75.19 123 GLY A C 1
ATOM 990 O O . GLY A 1 123 ? 37.796 3.243 -13.642 1.00 75.19 123 GLY A O 1
ATOM 991 N N . GLY A 1 124 ? 36.833 2.941 -15.641 1.00 68.50 124 GLY A N 1
ATOM 992 C CA . GLY A 1 124 ? 36.042 4.178 -15.608 1.00 68.50 124 GLY A CA 1
ATOM 993 C C . GLY A 1 124 ? 36.554 5.297 -16.512 1.00 68.50 124 GLY A C 1
ATOM 994 O O . GLY A 1 124 ? 35.891 6.330 -16.611 1.00 68.50 124 GLY A O 1
ATOM 995 N N . GLU A 1 125 ? 37.670 5.102 -17.218 1.00 70.00 125 GLU A N 1
ATOM 996 C CA . GLU A 1 125 ? 38.167 6.095 -18.168 1.00 70.00 125 GLU A CA 1
ATOM 997 C C . GLU A 1 125 ? 37.390 6.038 -19.491 1.00 70.00 125 GLU A C 1
ATOM 999 O O . GLU A 1 125 ? 37.228 5.001 -20.141 1.00 70.00 125 GLU A O 1
ATOM 1004 N N . LEU A 1 126 ? 36.882 7.197 -19.913 1.00 65.88 126 LEU A N 1
ATOM 1005 C CA . LEU A 1 126 ? 36.283 7.348 -21.233 1.00 65.88 126 LEU A CA 1
ATOM 1006 C C . LEU A 1 126 ? 37.391 7.238 -22.294 1.00 65.88 126 LEU A C 1
ATOM 1008 O O . LEU A 1 126 ? 38.417 7.905 -22.159 1.00 65.88 126 LEU A O 1
ATOM 1012 N N . PRO A 1 127 ? 37.196 6.456 -23.374 1.00 67.56 127 PRO A N 1
ATOM 1013 C CA . PRO A 1 127 ? 38.178 6.367 -24.448 1.00 67.56 127 PRO A CA 1
ATOM 1014 C C . PRO A 1 127 ? 38.481 7.765 -25.001 1.00 67.56 127 PRO A C 1
ATOM 1016 O O . PRO A 1 127 ? 37.589 8.410 -25.557 1.00 67.56 127 PRO A O 1
ATOM 1019 N N . LYS A 1 128 ? 39.730 8.222 -24.830 1.00 69.94 128 LYS A N 1
ATOM 1020 C CA . LYS A 1 128 ? 40.187 9.590 -25.152 1.00 69.94 128 LYS A CA 1
ATOM 1021 C C . LYS A 1 128 ? 40.115 9.908 -26.651 1.00 69.94 128 LYS A C 1
ATOM 1023 O O . LYS A 1 128 ? 40.026 11.068 -27.032 1.00 69.94 128 LYS A O 1
ATOM 1028 N N . HIS A 1 129 ? 40.055 8.877 -27.494 1.00 69.25 129 HIS A N 1
ATOM 1029 C CA . HIS A 1 129 ? 39.924 9.003 -28.942 1.00 69.25 129 HIS A CA 1
ATOM 1030 C C . HIS A 1 129 ? 38.717 8.211 -29.449 1.00 69.25 129 HIS A C 1
ATOM 1032 O O . HIS A 1 129 ? 38.834 7.065 -29.876 1.00 69.25 129 HIS A O 1
ATOM 1038 N N . LYS A 1 130 ? 37.531 8.824 -29.410 1.00 71.12 130 LYS A N 1
ATOM 1039 C CA . LYS A 1 130 ? 36.406 8.386 -30.245 1.00 71.12 130 LYS A CA 1
ATOM 1040 C C . LYS A 1 130 ? 36.330 9.304 -31.450 1.00 71.12 130 LYS A C 1
ATOM 1042 O O . LYS A 1 130 ? 36.315 10.522 -31.293 1.00 71.12 130 LYS A O 1
ATOM 1047 N N . THR A 1 131 ? 36.258 8.720 -32.641 1.00 78.75 131 THR A N 1
ATOM 1048 C CA . THR A 1 131 ? 35.954 9.483 -33.850 1.00 78.75 131 THR A CA 1
ATOM 1049 C C . THR A 1 131 ? 34.612 10.200 -33.664 1.00 78.75 131 THR A C 1
ATOM 1051 O O . THR A 1 131 ? 33.686 9.604 -33.090 1.00 78.75 131 THR A O 1
ATOM 1054 N N . PRO A 1 132 ? 34.476 11.456 -34.124 1.00 80.19 132 PRO A N 1
ATOM 1055 C CA . PRO A 1 132 ? 33.206 12.163 -34.095 1.00 80.19 132 PRO A CA 1
ATOM 1056 C C . PRO A 1 132 ? 32.116 11.293 -34.713 1.00 80.19 132 PRO A C 1
ATOM 1058 O O . PRO A 1 132 ? 32.323 10.625 -35.726 1.00 80.19 132 PRO A O 1
ATOM 1061 N N . LYS A 1 133 ? 30.954 11.256 -34.068 1.00 80.00 133 LYS A N 1
ATOM 1062 C CA . LYS A 1 133 ? 29.830 10.478 -34.574 1.00 80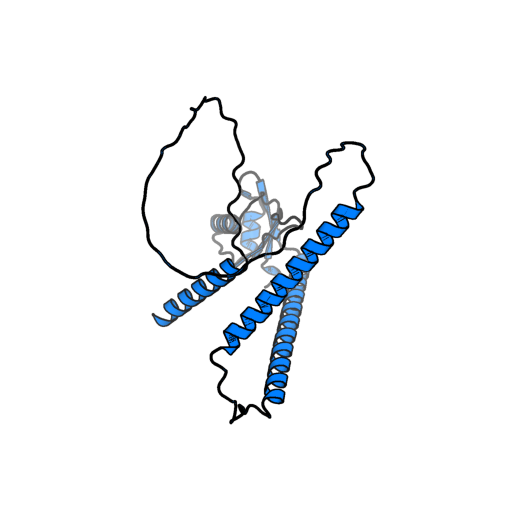.00 133 LYS A CA 1
ATOM 1063 C C . LYS A 1 133 ? 29.370 11.113 -35.884 1.00 80.00 133 LYS A C 1
ATOM 1065 O O . LYS A 1 133 ? 29.049 12.298 -35.882 1.00 80.00 133 LYS A O 1
ATOM 1070 N N . ASP A 1 134 ? 29.315 10.335 -36.965 1.00 85.25 134 ASP A N 1
ATOM 1071 C CA . ASP A 1 134 ? 28.794 10.805 -38.253 1.00 85.25 134 ASP A CA 1
ATOM 1072 C C . ASP A 1 134 ? 27.472 11.555 -38.051 1.00 85.25 134 ASP A C 1
ATOM 1074 O O . ASP A 1 134 ? 26.539 11.026 -37.435 1.00 85.25 134 ASP A O 1
ATOM 1078 N N . PHE A 1 135 ? 27.361 12.752 -38.632 1.00 82.94 135 PHE A N 1
ATOM 1079 C CA . PHE A 1 135 ? 26.154 13.586 -38.573 1.00 82.94 135 PHE A CA 1
ATOM 1080 C C . PHE A 1 135 ? 24.888 12.802 -38.973 1.00 82.94 135 PHE A C 1
ATOM 1082 O O . PHE A 1 135 ? 23.819 12.941 -38.379 1.00 82.94 135 PHE A O 1
ATOM 1089 N N . TYR A 1 136 ? 25.030 11.885 -39.934 1.00 90.00 136 TYR A N 1
ATOM 1090 C CA . TYR A 1 136 ? 23.944 11.052 -40.446 1.00 90.00 136 TYR A CA 1
ATOM 1091 C C . TYR A 1 136 ? 23.798 9.688 -39.760 1.00 90.00 136 TYR A C 1
ATOM 1093 O O . TYR A 1 136 ? 22.934 8.910 -40.167 1.00 90.00 136 TYR A O 1
ATOM 1101 N N . ALA A 1 137 ? 24.584 9.365 -38.726 1.00 87.81 137 ALA A N 1
ATOM 1102 C CA . ALA A 1 137 ? 24.542 8.055 -38.065 1.00 87.81 137 ALA A CA 1
ATOM 1103 C C . ALA A 1 137 ? 23.133 7.704 -37.566 1.00 87.81 137 ALA A C 1
ATOM 1105 O O . ALA A 1 137 ? 22.635 6.602 -37.801 1.00 87.81 137 ALA A O 1
ATOM 1106 N N . SER A 1 138 ? 22.460 8.664 -36.926 1.00 87.69 138 SER A N 1
ATOM 1107 C CA . SER A 1 138 ? 21.094 8.486 -36.430 1.00 87.69 138 SER A CA 1
ATOM 1108 C C . SER A 1 138 ? 20.100 8.294 -37.577 1.00 87.69 138 SER A C 1
ATOM 1110 O O . SER A 1 138 ? 19.300 7.362 -37.542 1.00 87.69 138 SER A O 1
ATOM 1112 N N . LYS A 1 139 ? 20.197 9.106 -38.639 1.00 91.06 139 LYS A N 1
ATOM 1113 C CA . LYS A 1 139 ? 19.324 9.004 -39.821 1.00 91.06 139 LYS A CA 1
ATOM 1114 C C . LYS A 1 139 ? 19.493 7.656 -40.531 1.00 91.06 139 LYS A C 1
ATOM 1116 O O . LYS A 1 139 ? 18.502 7.009 -40.850 1.00 91.06 139 LYS A O 1
ATOM 1121 N N . ARG A 1 140 ? 20.735 7.187 -40.700 1.00 91.94 140 ARG A N 1
ATOM 1122 C CA . ARG A 1 140 ? 21.048 5.863 -41.266 1.00 91.94 140 ARG A CA 1
ATOM 1123 C C . ARG A 1 140 ? 20.508 4.729 -40.393 1.00 91.94 140 ARG A C 1
ATOM 1125 O O . ARG A 1 140 ? 19.973 3.766 -40.934 1.00 91.94 140 ARG A O 1
ATOM 1132 N N . LYS A 1 141 ? 20.599 4.839 -39.061 1.00 93.69 141 LYS A N 1
ATOM 1133 C CA . LYS A 1 141 ? 20.038 3.843 -38.133 1.00 93.69 141 LYS A CA 1
ATOM 1134 C C . LYS A 1 141 ? 18.522 3.715 -38.298 1.00 93.69 141 LYS A C 1
ATOM 1136 O O . LYS A 1 141 ? 18.035 2.606 -38.476 1.00 93.69 141 LYS A O 1
ATOM 1141 N N . TYR A 1 142 ? 17.791 4.828 -38.277 1.00 93.00 142 TYR A N 1
AT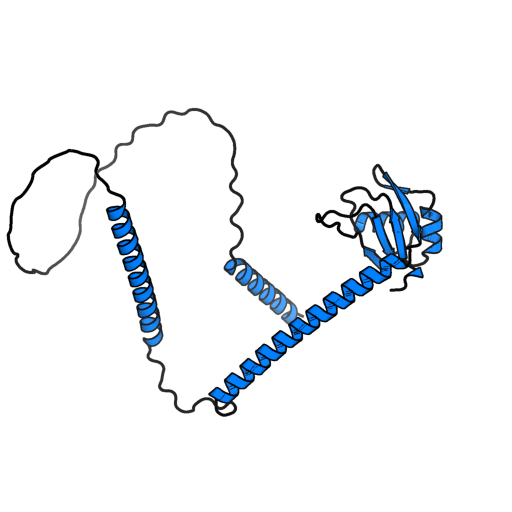OM 1142 C CA . TYR A 1 142 ? 16.335 4.796 -38.439 1.00 93.00 142 TYR A CA 1
ATOM 1143 C C . TYR A 1 142 ? 15.909 4.360 -39.839 1.00 93.00 142 TYR A C 1
ATOM 1145 O O . TYR A 1 142 ? 14.950 3.608 -39.959 1.00 93.00 142 TYR A O 1
ATOM 1153 N N . ALA A 1 143 ? 16.655 4.739 -40.880 1.00 94.88 143 ALA A N 1
ATOM 1154 C CA . ALA A 1 143 ? 16.412 4.246 -42.233 1.00 94.88 143 ALA A CA 1
ATOM 1155 C C . ALA A 1 143 ? 16.560 2.716 -42.325 1.00 94.88 143 ALA A C 1
ATOM 1157 O O . ALA A 1 143 ? 15.725 2.065 -42.947 1.00 94.88 143 ALA A O 1
ATOM 1158 N N . ARG A 1 144 ? 17.569 2.127 -41.664 1.00 95.38 144 ARG A N 1
ATOM 1159 C CA . ARG A 1 144 ? 17.731 0.664 -41.590 1.00 95.38 144 ARG A CA 1
ATOM 1160 C C . ARG A 1 144 ? 16.575 -0.006 -40.851 1.00 95.38 144 ARG A C 1
ATOM 1162 O O . ARG A 1 144 ? 16.020 -0.960 -41.376 1.00 95.38 144 ARG A O 1
ATOM 1169 N N . ILE A 1 145 ? 16.181 0.522 -39.690 1.00 95.00 145 ILE A N 1
ATOM 1170 C CA . ILE A 1 145 ? 15.049 -0.013 -38.913 1.00 95.00 145 ILE A CA 1
ATOM 1171 C C . ILE A 1 145 ? 13.750 0.073 -39.726 1.00 95.00 145 ILE A C 1
ATOM 1173 O O . ILE A 1 145 ? 13.000 -0.893 -39.799 1.00 95.00 145 ILE A O 1
ATOM 1177 N N . ALA A 1 146 ? 13.496 1.200 -40.393 1.00 95.12 146 ALA A N 1
ATOM 1178 C CA . ALA A 1 146 ? 12.324 1.365 -41.248 1.00 95.12 146 ALA A CA 1
ATOM 1179 C C . ALA A 1 146 ? 12.336 0.389 -42.436 1.00 95.12 146 ALA A C 1
ATOM 1181 O O . ALA A 1 146 ? 11.302 -0.190 -42.765 1.00 95.12 146 ALA A O 1
ATOM 1182 N N . ALA A 1 147 ? 13.499 0.168 -43.056 1.00 95.88 147 ALA A N 1
ATOM 1183 C CA . ALA A 1 147 ? 13.652 -0.811 -44.127 1.00 95.88 147 ALA A CA 1
ATOM 1184 C C . ALA A 1 147 ? 13.411 -2.249 -43.637 1.00 95.88 147 ALA A C 1
ATOM 1186 O O . ALA A 1 147 ? 12.770 -3.028 -44.343 1.00 95.88 147 ALA A O 1
ATOM 1187 N N . GLU A 1 148 ? 13.875 -2.587 -42.432 1.00 96.75 148 GLU A N 1
ATOM 1188 C CA . GLU A 1 148 ? 13.643 -3.884 -41.793 1.00 96.75 148 GLU A CA 1
ATOM 1189 C C . GLU A 1 148 ? 12.154 -4.101 -41.500 1.00 96.75 148 GLU A C 1
ATOM 1191 O O . GLU A 1 148 ? 11.597 -5.122 -41.902 1.00 96.75 148 GLU A O 1
ATOM 1196 N N . ILE A 1 149 ? 11.477 -3.105 -40.918 1.00 94.94 149 ILE A N 1
ATOM 1197 C CA . ILE A 1 149 ? 10.025 -3.138 -40.688 1.00 94.94 149 ILE A CA 1
ATOM 1198 C C . ILE A 1 149 ? 9.279 -3.307 -42.016 1.00 94.94 149 ILE A C 1
ATOM 1200 O O . ILE A 1 149 ? 8.430 -4.185 -42.136 1.00 94.94 149 ILE A O 1
ATOM 1204 N N . ALA A 1 150 ? 9.622 -2.527 -43.044 1.00 95.75 150 ALA A N 1
ATOM 1205 C CA . ALA A 1 150 ? 8.981 -2.630 -44.354 1.00 95.75 150 ALA A CA 1
ATOM 1206 C C . ALA A 1 150 ? 9.204 -4.003 -45.011 1.00 95.75 150 ALA A C 1
ATOM 1208 O O . ALA A 1 150 ? 8.308 -4.541 -45.663 1.00 95.75 150 ALA A O 1
ATOM 1209 N N . LEU A 1 151 ? 10.390 -4.594 -44.848 1.00 96.31 151 LEU A N 1
ATOM 1210 C CA . LEU A 1 151 ? 10.695 -5.935 -45.338 1.00 96.31 151 LEU A CA 1
ATOM 1211 C C . LEU A 1 151 ? 9.894 -7.005 -44.588 1.00 96.31 151 LEU A C 1
ATOM 1213 O O . LEU A 1 151 ? 9.338 -7.889 -45.239 1.00 96.31 151 LEU A O 1
ATOM 1217 N N . MET A 1 152 ? 9.777 -6.898 -43.263 1.00 95.19 152 MET A N 1
ATOM 1218 C CA . MET A 1 152 ? 8.938 -7.783 -42.451 1.00 95.19 152 MET A CA 1
ATOM 1219 C C . MET A 1 152 ? 7.464 -7.682 -42.854 1.00 95.19 152 MET A C 1
ATOM 1221 O O . MET A 1 152 ? 6.833 -8.708 -43.102 1.00 95.19 152 MET A O 1
ATOM 1225 N N . SER A 1 153 ? 6.939 -6.468 -43.038 1.00 93.50 153 SER A N 1
ATOM 1226 C CA . SER A 1 153 ? 5.561 -6.254 -43.496 1.00 93.50 153 SER A CA 1
ATOM 1227 C C . SER A 1 153 ? 5.311 -6.831 -44.891 1.00 93.50 153 SER A C 1
ATOM 1229 O O . SER A 1 153 ? 4.279 -7.458 -45.118 1.00 93.50 153 SER A O 1
ATOM 1231 N N . ARG A 1 154 ? 6.259 -6.687 -45.831 1.00 92.75 154 ARG A N 1
ATOM 1232 C CA . ARG A 1 154 ? 6.151 -7.298 -47.169 1.00 92.75 154 ARG A CA 1
ATOM 1233 C C . ARG A 1 154 ? 6.160 -8.822 -47.115 1.00 92.75 154 ARG A C 1
ATOM 1235 O O . ARG A 1 154 ? 5.358 -9.443 -47.803 1.00 92.75 154 ARG A O 1
ATOM 1242 N N . LYS A 1 155 ? 7.031 -9.423 -46.297 1.00 93.50 155 LYS A N 1
ATOM 1243 C CA . LYS A 1 155 ? 7.061 -10.880 -46.095 1.00 93.50 155 LYS A CA 1
ATOM 1244 C C . LYS A 1 155 ? 5.759 -11.390 -45.479 1.00 93.50 155 LYS A C 1
ATOM 1246 O O . LYS A 1 155 ? 5.222 -12.376 -45.966 1.00 93.50 155 LYS A O 1
ATOM 1251 N N . ALA A 1 156 ? 5.226 -10.692 -44.477 1.00 89.94 156 ALA A N 1
ATOM 1252 C CA . ALA A 1 156 ? 3.942 -11.030 -43.865 1.00 89.94 156 ALA A CA 1
ATOM 1253 C C . ALA A 1 156 ? 2.783 -10.944 -44.875 1.00 89.94 156 ALA A C 1
ATOM 1255 O O . ALA A 1 156 ? 1.970 -11.858 -44.954 1.00 89.94 156 ALA A O 1
ATOM 1256 N N . HIS A 1 157 ? 2.744 -9.898 -45.709 1.0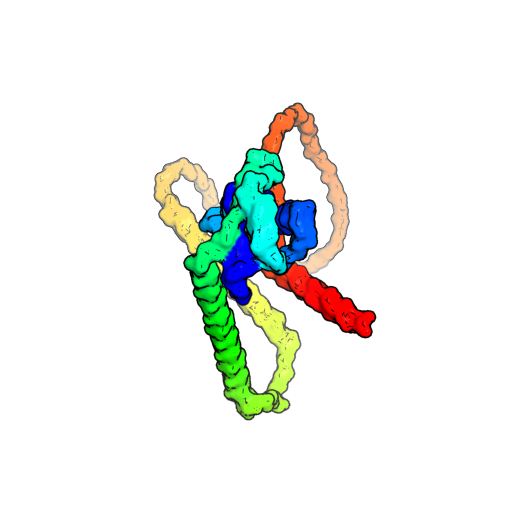0 88.12 157 HIS A N 1
ATOM 1257 C CA . HIS A 1 157 ? 1.753 -9.785 -46.784 1.00 88.12 157 HIS A CA 1
ATOM 1258 C C . HIS A 1 157 ? 1.903 -10.864 -47.862 1.00 88.12 157 HIS A C 1
ATOM 1260 O O . HIS A 1 157 ? 0.896 -11.367 -48.357 1.00 88.12 157 HIS A O 1
ATOM 1266 N N . ALA A 1 158 ? 3.134 -11.217 -48.240 1.00 88.94 158 ALA A N 1
ATOM 1267 C CA . ALA A 1 158 ? 3.393 -12.285 -49.201 1.00 88.94 158 ALA A CA 1
ATOM 1268 C C . ALA A 1 158 ? 2.952 -13.653 -48.659 1.00 88.94 158 ALA A C 1
ATOM 1270 O O . ALA A 1 158 ? 2.297 -14.397 -49.382 1.00 88.94 158 ALA A O 1
ATOM 1271 N N . ALA A 1 159 ? 3.233 -13.947 -47.384 1.00 84.88 159 ALA A N 1
ATOM 1272 C CA . ALA A 1 159 ? 2.762 -15.156 -46.711 1.00 84.88 159 ALA A CA 1
ATOM 1273 C C . ALA A 1 159 ? 1.226 -15.204 -46.640 1.00 84.88 159 ALA A C 1
ATOM 1275 O O . ALA A 1 159 ? 0.630 -16.174 -47.088 1.00 84.88 159 ALA A O 1
ATOM 1276 N N . ALA A 1 160 ? 0.575 -14.113 -46.218 1.00 82.62 160 ALA A N 1
ATOM 1277 C CA . ALA A 1 160 ? -0.887 -14.034 -46.176 1.00 82.62 160 ALA A CA 1
ATOM 1278 C C . ALA A 1 160 ? -1.542 -14.195 -47.563 1.00 82.62 160 ALA A C 1
ATOM 1280 O O . ALA A 1 160 ? -2.630 -14.754 -47.672 1.00 82.62 160 ALA A O 1
ATOM 1281 N N . ARG A 1 161 ? -0.891 -13.726 -48.639 1.00 77.56 161 ARG A N 1
ATOM 1282 C CA . ARG A 1 161 ? -1.356 -13.958 -50.017 1.00 77.56 161 ARG A CA 1
ATOM 1283 C C . ARG A 1 161 ? -1.146 -15.395 -50.489 1.00 77.56 161 ARG A C 1
ATOM 1285 O O . ARG A 1 161 ? -2.010 -15.907 -51.192 1.00 77.56 161 ARG A O 1
ATOM 1292 N N . ALA A 1 162 ? -0.033 -16.027 -50.126 1.00 69.56 162 ALA A N 1
ATOM 1293 C CA . ALA A 1 162 ? 0.208 -17.434 -50.435 1.00 69.56 162 ALA A CA 1
ATOM 1294 C C . ALA A 1 162 ? -0.806 -18.341 -49.715 1.00 69.56 162 ALA A C 1
ATOM 1296 O O . ALA A 1 162 ? -1.380 -19.223 -50.347 1.00 69.56 162 ALA A O 1
ATOM 1297 N N . ASP A 1 163 ? -1.114 -18.049 -48.449 1.00 63.84 163 ASP A N 1
ATOM 1298 C CA . ASP A 1 163 ? -2.144 -18.758 -47.681 1.00 63.84 163 ASP A CA 1
ATOM 1299 C C . ASP A 1 163 ? -3.549 -18.523 -48.256 1.00 63.84 163 ASP A C 1
ATOM 1301 O O . ASP A 1 163 ? -4.337 -19.460 -48.368 1.00 63.84 163 ASP A O 1
ATOM 1305 N N . ALA A 1 164 ? -3.855 -17.300 -48.709 1.00 62.34 164 ALA A N 1
ATOM 1306 C CA . ALA A 1 164 ? -5.119 -17.006 -49.386 1.00 62.34 164 ALA A CA 1
ATOM 1307 C C . ALA A 1 164 ? -5.282 -17.777 -50.711 1.00 62.34 164 ALA A C 1
ATOM 1309 O O . ALA A 1 164 ? -6.396 -18.168 -51.045 1.00 62.34 164 ALA A O 1
ATOM 1310 N N . MET A 1 165 ? -4.192 -18.041 -51.443 1.00 58.53 165 MET A N 1
ATOM 1311 C CA . MET A 1 165 ? -4.229 -18.861 -52.664 1.00 58.53 165 MET A CA 1
ATOM 1312 C C . MET A 1 165 ? -4.260 -20.371 -52.398 1.00 58.53 165 MET A C 1
ATOM 1314 O O . MET A 1 165 ? -4.663 -21.127 -53.277 1.00 58.53 165 MET A O 1
ATOM 1318 N N . LEU A 1 166 ? -3.894 -20.825 -51.197 1.00 57.53 166 LEU A N 1
ATOM 1319 C CA . LEU A 1 166 ? -3.973 -22.237 -50.806 1.00 57.53 166 LEU A CA 1
ATOM 1320 C C . LEU A 1 166 ? -5.358 -22.644 -50.265 1.00 57.53 166 LEU A C 1
ATOM 1322 O O . LEU A 1 166 ? -5.647 -23.836 -50.169 1.00 57.53 166 LEU A O 1
ATOM 1326 N N . VAL A 1 167 ? -6.225 -21.673 -49.947 1.00 56.53 167 VAL A N 1
ATOM 1327 C CA . VAL A 1 167 ? -7.620 -21.899 -49.514 1.00 56.53 167 VAL A CA 1
ATOM 1328 C C . VAL A 1 167 ? -8.612 -21.922 -50.693 1.00 56.53 167 VAL A C 1
ATOM 1330 O O . VAL A 1 167 ? -9.747 -22.370 -50.527 1.00 56.53 167 VAL A O 1
ATOM 1333 N N . GLU A 1 168 ? -8.205 -21.557 -51.913 1.00 50.81 168 GLU A N 1
ATOM 1334 C CA . GLU A 1 168 ? -9.030 -21.801 -53.105 1.00 50.81 168 GLU A CA 1
ATOM 1335 C C . GLU A 1 168 ? -8.852 -23.234 -53.635 1.00 50.81 168 GLU A C 1
ATOM 1337 O O . GLU A 1 168 ? -8.013 -23.533 -54.482 1.00 50.81 168 GLU A O 1
ATOM 1342 N N . ARG A 1 169 ? -9.725 -24.136 -53.169 1.00 44.47 169 ARG A N 1
ATOM 1343 C CA . ARG A 1 169 ? -10.198 -25.277 -53.974 1.00 44.47 169 ARG A CA 1
ATOM 1344 C C . ARG A 1 169 ? -11.551 -24.917 -54.619 1.00 44.47 169 ARG A C 1
ATOM 1346 O O . ARG A 1 169 ? -12.282 -24.087 -54.084 1.00 44.47 169 ARG A O 1
ATOM 1353 N N . PRO A 1 170 ? -11.878 -25.498 -55.786 1.00 47.81 170 PRO A N 1
ATOM 1354 C CA . PRO A 1 170 ? -12.527 -24.793 -56.882 1.00 47.81 170 PRO A CA 1
ATOM 1355 C C . PRO A 1 170 ? -14.027 -24.619 -56.660 1.00 47.81 170 PRO A C 1
ATOM 1357 O O . PRO A 1 170 ? -14.734 -25.564 -56.308 1.00 47.81 170 PRO A O 1
ATOM 1360 N N . ARG A 1 171 ? -14.539 -23.435 -56.998 1.00 40.00 171 ARG A N 1
ATOM 1361 C CA . ARG A 1 171 ? -15.934 -23.279 -57.404 1.00 40.00 171 ARG A CA 1
ATOM 1362 C C . ARG A 1 171 ? -15.964 -22.758 -58.828 1.00 40.00 171 ARG A C 1
ATOM 1364 O O . ARG A 1 171 ? -15.229 -21.847 -59.186 1.00 40.00 171 ARG A O 1
ATOM 1371 N N . GLY A 1 172 ? -16.736 -23.468 -59.637 1.00 41.47 172 GLY A N 1
ATOM 1372 C CA . GLY A 1 172 ? -16.674 -23.443 -61.081 1.00 41.47 172 GLY A CA 1
ATOM 1373 C C . GLY A 1 172 ? -16.943 -22.091 -61.731 1.00 41.47 172 GLY A C 1
ATOM 1374 O O . GLY A 1 172 ? -17.612 -21.219 -61.188 1.00 41.47 172 GLY A O 1
ATOM 1375 N N . THR A 1 173 ? -16.459 -22.042 -62.972 1.00 48.91 173 THR A N 1
ATOM 1376 C CA . THR A 1 173 ? -17.096 -21.413 -64.132 1.00 48.91 173 THR A CA 1
ATOM 1377 C C . THR A 1 173 ? -17.413 -19.923 -64.027 1.00 48.91 173 THR A C 1
ATOM 1379 O O . THR A 1 173 ? -18.512 -19.542 -63.643 1.00 48.91 173 THR A O 1
ATOM 1382 N N . ALA A 1 174 ? -16.518 -19.098 -64.565 1.00 39.53 174 ALA A N 1
ATOM 1383 C CA . ALA A 1 174 ? -16.915 -18.078 -65.535 1.00 39.53 174 ALA A CA 1
ATOM 1384 C C . ALA A 1 174 ? -15.702 -17.674 -66.375 1.00 39.53 174 ALA A C 1
ATOM 1386 O O . ALA A 1 174 ? -14.779 -17.001 -65.924 1.00 39.53 174 ALA A O 1
ATOM 1387 N N . SER A 1 175 ? -15.728 -18.156 -67.611 1.00 45.09 175 SER A N 1
ATOM 1388 C CA . SER A 1 175 ? -14.905 -17.717 -68.724 1.00 45.09 175 SER A CA 1
ATOM 1389 C C . SER A 1 175 ? -15.175 -16.243 -69.014 1.00 45.09 175 SER A C 1
ATOM 1391 O O . SER A 1 175 ? -16.320 -15.911 -69.288 1.00 45.09 175 SER A O 1
ATOM 1393 N N . HIS A 1 176 ? -14.142 -15.398 -69.024 1.00 40.81 176 HIS A N 1
ATOM 1394 C CA . HIS A 1 176 ? -14.060 -14.264 -69.946 1.00 40.81 176 HIS A CA 1
ATOM 1395 C C . HIS A 1 176 ? -12.606 -14.086 -70.392 1.00 40.81 176 HIS A C 1
ATOM 1397 O O . HIS A 1 176 ? -11.752 -13.524 -69.712 1.00 40.81 176 HIS A O 1
ATOM 1403 N N . SER A 1 177 ? -12.364 -14.653 -71.566 1.00 40.28 177 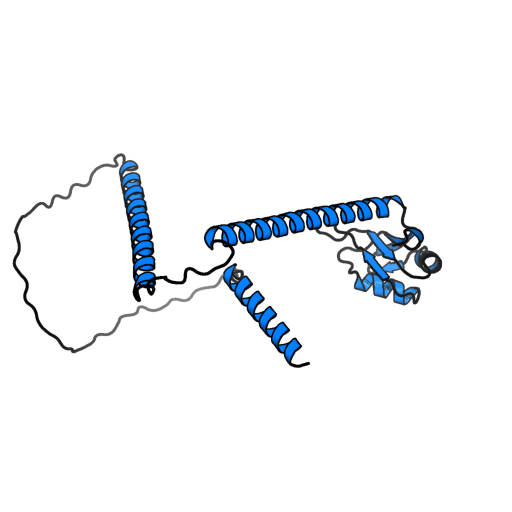SER A N 1
ATOM 1404 C CA . SER A 1 177 ? -11.298 -14.363 -72.514 1.00 40.28 177 SER A CA 1
ATOM 1405 C C . SER A 1 177 ? -11.012 -12.868 -72.689 1.00 40.28 177 SER A C 1
ATOM 1407 O O . SER A 1 177 ? -11.936 -12.075 -72.860 1.00 40.28 177 SER A O 1
ATOM 1409 N N . GLY A 1 178 ? -9.727 -12.525 -72.781 1.00 32.69 178 GLY A N 1
ATOM 1410 C CA . GLY A 1 178 ? -9.255 -11.217 -73.230 1.00 32.69 178 GLY A CA 1
ATOM 1411 C C . GLY A 1 178 ? -7.731 -11.151 -73.293 1.00 32.69 178 GLY A C 1
ATOM 1412 O O . GLY A 1 178 ? -7.109 -10.469 -72.487 1.00 32.69 178 GLY A O 1
ATOM 1413 N N . ALA A 1 179 ? -7.130 -11.902 -74.217 1.00 37.50 179 ALA A N 1
ATOM 1414 C CA . ALA A 1 179 ? -5.721 -11.778 -74.583 1.00 37.50 179 ALA A CA 1
ATOM 1415 C C . ALA A 1 179 ? -5.548 -10.734 -75.699 1.00 37.50 179 ALA A C 1
ATOM 1417 O O . ALA A 1 179 ? -6.356 -10.731 -76.624 1.00 37.50 179 ALA A O 1
ATOM 1418 N N . ALA A 1 180 ? -4.485 -9.921 -75.603 1.00 33.41 180 ALA A N 1
ATOM 1419 C CA . ALA A 1 180 ? -3.718 -9.221 -76.659 1.00 33.41 180 ALA A CA 1
ATOM 1420 C C . ALA A 1 180 ? -3.200 -7.879 -76.093 1.00 33.41 180 ALA A C 1
ATOM 1422 O O . ALA A 1 180 ? -3.946 -7.178 -75.425 1.00 33.41 180 ALA A O 1
ATOM 1423 N N . ALA A 1 181 ? -1.976 -7.407 -76.305 1.00 33.72 181 ALA A N 1
ATOM 1424 C CA . ALA A 1 181 ? -0.817 -7.894 -77.038 1.00 33.72 181 ALA A CA 1
ATOM 1425 C C . ALA A 1 181 ? 0.419 -7.092 -76.567 1.00 33.72 181 ALA A C 1
ATOM 1427 O O . ALA A 1 181 ? 0.304 -6.084 -75.871 1.00 33.72 181 ALA A O 1
ATOM 1428 N N . ALA A 1 182 ? 1.589 -7.588 -76.958 1.00 37.34 182 ALA A N 1
ATOM 1429 C CA . ALA A 1 182 ? 2.921 -7.049 -76.722 1.00 37.34 182 ALA A CA 1
ATOM 1430 C C . ALA A 1 182 ? 3.158 -5.623 -77.266 1.00 37.34 182 ALA A C 1
ATOM 1432 O O . ALA A 1 182 ? 2.489 -5.186 -78.199 1.00 37.34 182 ALA A O 1
ATOM 1433 N N . GLY A 1 183 ? 4.193 -4.953 -76.746 1.00 31.38 183 GLY A N 1
ATOM 1434 C CA . GLY A 1 183 ? 4.774 -3.760 -77.370 1.00 31.38 183 GLY A CA 1
ATOM 1435 C C . GLY A 1 183 ? 5.633 -2.929 -76.417 1.00 31.38 183 GLY A C 1
ATOM 1436 O O . GLY A 1 183 ? 5.113 -2.267 -75.529 1.00 31.38 183 GLY A O 1
ATOM 1437 N N . GLU A 1 184 ? 6.945 -2.996 -76.610 1.00 36.88 184 GLU A N 1
ATOM 1438 C CA . GLU A 1 184 ? 8.030 -2.272 -75.929 1.00 36.88 184 GLU A CA 1
ATOM 1439 C C . GLU A 1 184 ? 7.983 -0.715 -76.056 1.00 36.88 184 GLU A C 1
ATOM 1441 O O . GLU A 1 184 ? 7.128 -0.181 -76.762 1.00 36.88 184 GLU A O 1
ATOM 1446 N N . PRO A 1 185 ? 8.863 0.037 -75.345 1.00 56.28 185 PRO A N 1
ATOM 1447 C CA . PRO A 1 185 ? 8.643 1.423 -74.903 1.00 56.28 185 PRO A CA 1
ATOM 1448 C C . PRO A 1 185 ? 9.115 2.493 -75.907 1.00 56.28 185 PRO A C 1
ATOM 1450 O O . PRO A 1 185 ? 9.797 2.186 -76.884 1.00 56.28 185 PRO A O 1
ATOM 1453 N N . PRO A 1 186 ? 8.898 3.790 -75.595 1.00 42.66 186 PRO A N 1
ATOM 1454 C CA . PRO A 1 186 ? 10.088 4.640 -75.506 1.00 42.66 186 PRO A CA 1
ATOM 1455 C C . PRO A 1 186 ? 10.068 5.737 -74.420 1.00 42.66 186 PRO A C 1
ATOM 1457 O O . PRO A 1 186 ? 9.066 6.383 -74.145 1.00 42.66 186 PRO A O 1
ATOM 1460 N N . ARG A 1 187 ? 11.277 5.938 -73.881 1.00 35.53 187 ARG A N 1
ATOM 1461 C CA . ARG A 1 187 ? 12.004 7.188 -73.575 1.00 35.53 187 ARG A CA 1
ATOM 1462 C C . ARG A 1 187 ? 11.333 8.376 -72.865 1.00 35.53 187 ARG A C 1
ATOM 1464 O O . ARG A 1 187 ? 10.305 8.918 -73.239 1.00 35.53 187 ARG A O 1
ATOM 1471 N N . ALA A 1 188 ? 12.125 8.862 -71.911 1.00 45.28 188 ALA A N 1
ATOM 1472 C CA . ALA A 1 188 ? 12.042 10.127 -71.206 1.00 45.28 188 ALA A CA 1
ATOM 1473 C C . ALA A 1 188 ? 11.875 11.365 -72.105 1.00 45.28 188 ALA A C 1
ATOM 1475 O O . ALA A 1 188 ? 12.546 11.496 -73.127 1.00 45.28 188 ALA A O 1
ATOM 1476 N N . ALA A 1 189 ? 11.114 12.336 -71.597 1.00 35.22 189 ALA A N 1
ATOM 1477 C CA . ALA A 1 189 ? 11.343 13.756 -71.823 1.00 35.22 189 ALA A CA 1
ATOM 1478 C C . ALA A 1 189 ? 10.946 14.536 -70.561 1.00 35.22 189 ALA A C 1
ATOM 1480 O O . ALA A 1 189 ? 9.959 14.235 -69.892 1.00 35.22 189 ALA A O 1
ATOM 1481 N N . ALA A 1 190 ? 11.803 15.489 -70.219 1.00 34.19 190 ALA A N 1
ATOM 1482 C CA . ALA A 1 190 ? 11.705 16.388 -69.089 1.00 34.19 190 ALA A CA 1
ATOM 1483 C C . ALA A 1 190 ? 10.693 17.518 -69.338 1.00 34.19 190 ALA A C 1
ATOM 1485 O O . ALA A 1 190 ? 10.349 17.805 -70.480 1.00 34.19 190 ALA A O 1
ATOM 1486 N N . GLY A 1 191 ? 10.352 18.239 -68.266 1.00 30.06 191 GLY A N 1
ATOM 1487 C CA . GLY A 1 191 ? 9.978 19.650 -68.362 1.00 30.06 191 GLY A CA 1
ATOM 1488 C C . GLY A 1 191 ? 8.588 20.008 -67.850 1.00 30.06 191 GLY A C 1
ATOM 1489 O O . GLY A 1 191 ? 7.593 19.627 -68.444 1.00 30.06 191 GLY A O 1
ATOM 1490 N N . SER A 1 192 ? 8.595 20.814 -66.777 1.00 31.83 192 SER A N 1
ATOM 1491 C CA . SER A 1 192 ? 7.784 22.033 -66.570 1.00 31.83 192 SER A CA 1
ATOM 1492 C C . SER A 1 192 ? 6.263 21.925 -66.764 1.00 31.83 192 SER A C 1
ATOM 1494 O O . SER A 1 192 ? 5.785 21.630 -67.843 1.00 31.83 192 SER A O 1
ATOM 1496 N N . GLY A 1 193 ? 5.405 22.232 -65.798 1.00 28.25 193 GLY A N 1
ATOM 1497 C CA . GLY A 1 193 ? 5.421 23.402 -64.929 1.00 28.25 193 GLY A CA 1
ATOM 1498 C C . GLY A 1 193 ? 4.043 24.077 -65.028 1.00 28.25 193 GLY A C 1
ATOM 1499 O O . GLY A 1 193 ? 3.443 24.083 -66.092 1.00 28.25 193 GLY A O 1
ATOM 1500 N N . ALA A 1 194 ? 3.582 24.630 -63.905 1.00 32.41 194 ALA A N 1
ATOM 1501 C CA . ALA A 1 194 ? 2.545 25.664 -63.779 1.00 32.41 194 ALA A CA 1
ATOM 1502 C C . ALA A 1 194 ? 1.093 25.387 -64.261 1.00 32.41 194 ALA A C 1
ATOM 1504 O O . ALA A 1 194 ? 0.758 25.495 -65.428 1.00 32.41 194 ALA A O 1
ATOM 1505 N N . ALA A 1 195 ? 0.234 25.194 -63.251 1.00 36.72 195 ALA A N 1
ATOM 1506 C CA . ALA A 1 195 ? -0.930 26.027 -62.901 1.00 36.72 195 ALA A CA 1
ATOM 1507 C C . ALA A 1 195 ? -2.164 26.192 -63.829 1.00 36.72 195 ALA A C 1
ATOM 1509 O O . ALA A 1 195 ? -2.068 26.424 -65.026 1.00 36.72 195 ALA A O 1
ATOM 1510 N N . HIS A 1 196 ? -3.312 26.276 -63.125 1.00 33.44 196 HIS A N 1
ATOM 1511 C CA . HIS A 1 196 ? -4.661 26.750 -63.503 1.00 33.44 196 HIS A CA 1
ATOM 1512 C C . HIS A 1 196 ? -5.564 25.740 -64.232 1.00 33.44 196 HIS A C 1
ATOM 1514 O O . HIS A 1 196 ? -5.111 24.979 -65.066 1.00 33.44 196 HIS A O 1
ATOM 1520 N N . ALA A 1 197 ? -6.880 25.669 -64.027 1.00 34.53 197 ALA A N 1
ATOM 1521 C CA . ALA A 1 197 ? -7.834 26.240 -63.073 1.00 34.53 197 ALA A CA 1
ATOM 1522 C C . ALA A 1 197 ? -9.207 25.573 -63.347 1.00 34.53 197 ALA A C 1
ATOM 1524 O O . ALA A 1 197 ? -9.397 24.973 -64.401 1.00 34.53 197 ALA A O 1
ATOM 1525 N N . SER A 1 198 ? -10.180 25.801 -62.452 1.00 33.06 198 SER A N 1
ATOM 1526 C CA . SER A 1 198 ? -11.627 25.501 -62.572 1.00 33.06 198 SER A CA 1
ATOM 1527 C C . SER A 1 198 ? -11.998 24.007 -62.512 1.00 33.06 198 SER A C 1
ATOM 1529 O O . SER A 1 198 ? -11.393 23.170 -63.155 1.00 33.06 198 SER A O 1
ATOM 1531 N N . GLY A 1 199 ? -12.949 23.534 -61.709 1.00 34.78 199 GLY A N 1
ATOM 1532 C CA . GLY A 1 199 ? -14.156 24.152 -61.182 1.00 34.78 199 GLY A CA 1
ATOM 1533 C C . GLY A 1 199 ? -15.336 23.317 -61.678 1.00 34.78 199 GLY A C 1
ATOM 1534 O O . GLY A 1 199 ? -15.614 23.349 -62.869 1.00 34.78 199 GLY A O 1
ATOM 1535 N N . LYS A 1 200 ? -16.010 22.565 -60.795 1.00 38.28 200 LYS A N 1
ATOM 1536 C CA . LYS A 1 200 ? -17.441 22.217 -60.902 1.00 38.28 200 LYS A CA 1
ATOM 1537 C C . LYS A 1 200 ? -17.936 21.476 -59.658 1.00 38.28 200 LYS A C 1
ATOM 1539 O O . LYS A 1 200 ? -17.242 20.680 -59.039 1.00 38.28 200 LYS A O 1
ATOM 1544 N N . ARG A 1 201 ? -19.148 21.867 -59.285 1.00 34.41 201 ARG A N 1
ATOM 1545 C CA . ARG A 1 201 ? -19.878 21.644 -58.039 1.00 34.41 201 ARG A CA 1
ATOM 1546 C C . ARG A 1 201 ? -20.718 20.356 -58.121 1.00 34.41 201 ARG A C 1
ATOM 1548 O O . ARG A 1 201 ? -21.100 19.956 -59.210 1.00 34.41 201 ARG A O 1
ATOM 1555 N N . ALA A 1 202 ? -20.970 19.799 -56.934 1.00 39.88 202 ALA A N 1
ATOM 1556 C CA . ALA A 1 202 ? -21.820 18.682 -56.478 1.00 39.88 202 ALA A CA 1
ATOM 1557 C C . ALA A 1 202 ? -22.964 18.136 -57.371 1.00 39.88 202 ALA A C 1
ATOM 1559 O O . ALA A 1 202 ? -23.522 18.844 -58.205 1.00 39.88 202 ALA A O 1
ATOM 1560 N N . PRO A 1 203 ? -23.481 16.948 -56.997 1.00 46.94 203 PRO A N 1
ATOM 1561 C CA . PRO A 1 203 ? -24.796 16.992 -56.349 1.00 46.94 203 PRO A CA 1
ATOM 1562 C C . PRO A 1 203 ? -24.878 16.179 -55.047 1.00 46.94 203 PRO A C 1
ATOM 1564 O O . PRO A 1 203 ? -24.339 15.084 -54.923 1.00 46.94 203 PRO A O 1
ATOM 1567 N N . GLN A 1 204 ? -25.607 16.733 -54.076 1.00 43.97 204 GLN A N 1
ATOM 1568 C CA . GLN A 1 204 ? -26.195 15.971 -52.974 1.00 43.97 204 GLN A CA 1
ATOM 1569 C C . GLN A 1 204 ? -27.491 15.290 -53.427 1.00 43.97 204 GLN A C 1
ATOM 1571 O O . GLN A 1 204 ? -28.206 15.848 -54.262 1.00 43.97 204 GLN A O 1
ATOM 1576 N N . PRO A 1 205 ? -27.891 14.210 -52.742 1.00 46.28 205 PRO A N 1
ATOM 1577 C CA . PRO A 1 205 ? -29.296 14.012 -52.423 1.00 46.28 205 PRO A CA 1
ATOM 1578 C C . PRO A 1 205 ? -29.566 13.982 -50.911 1.00 46.28 205 PRO A C 1
ATOM 1580 O O . PRO A 1 205 ? -28.725 13.635 -50.085 1.00 46.28 205 PRO A O 1
ATOM 1583 N N . LYS A 1 206 ? -30.780 14.439 -50.600 1.00 38.47 206 LYS A N 1
ATOM 1584 C CA . LYS A 1 206 ? -31.317 14.865 -49.307 1.00 38.47 206 LYS A CA 1
ATOM 1585 C C . LYS A 1 206 ? -31.666 13.714 -48.360 1.00 38.47 206 LYS A C 1
ATOM 1587 O O . LYS A 1 206 ? -31.975 12.603 -48.769 1.00 38.47 206 LYS A O 1
ATOM 1592 N N . ALA A 1 207 ? -31.691 14.087 -47.085 1.00 40.44 207 ALA A N 1
ATOM 1593 C CA . ALA A 1 207 ? -32.090 13.314 -45.922 1.00 40.44 207 ALA A CA 1
ATOM 1594 C C . ALA A 1 207 ? -33.570 12.891 -45.898 1.00 40.44 207 ALA A C 1
ATOM 1596 O O . ALA A 1 207 ? -34.452 13.664 -46.273 1.00 40.44 207 ALA A O 1
ATOM 1597 N N . THR A 1 208 ? -33.833 11.750 -45.258 1.00 37.19 208 THR A N 1
ATOM 1598 C CA . THR A 1 208 ? -35.097 11.464 -44.566 1.00 37.19 208 THR A CA 1
ATOM 1599 C C . THR A 1 208 ? -34.806 11.021 -43.133 1.00 37.19 208 THR A C 1
ATOM 1601 O O . THR A 1 208 ? -34.071 10.068 -42.890 1.00 37.19 208 THR A O 1
ATOM 1604 N N . LYS A 1 209 ? -35.370 11.775 -42.183 1.00 43.50 209 LYS A N 1
ATOM 1605 C CA . LYS A 1 209 ? -35.381 11.533 -40.735 1.00 43.50 209 LYS A CA 1
ATOM 1606 C C . LYS A 1 209 ? -36.200 10.287 -40.394 1.00 43.50 209 LYS A C 1
ATOM 1608 O O . LYS A 1 209 ? -37.354 10.223 -40.803 1.00 43.50 209 LYS A O 1
ATOM 1613 N N . SER A 1 210 ? -35.699 9.455 -39.481 1.00 33.62 210 SER A N 1
ATOM 1614 C CA . SER A 1 210 ? -36.546 8.781 -38.484 1.00 33.62 210 SER A CA 1
ATOM 1615 C C . SER A 1 210 ? -35.733 8.109 -37.370 1.00 33.62 210 SER A C 1
ATOM 1617 O O . SER A 1 210 ? -34.981 7.181 -37.626 1.00 33.62 210 SER A O 1
ATOM 1619 N N . LYS A 1 211 ? -36.016 8.565 -36.140 1.00 33.72 211 LYS A N 1
ATOM 1620 C CA . LYS A 1 211 ? -36.165 7.795 -34.890 1.00 33.72 211 LYS A CA 1
ATOM 1621 C C . LYS A 1 211 ? -34.916 7.157 -34.246 1.00 33.72 211 LYS A C 1
ATOM 1623 O O . LYS A 1 211 ? -34.324 6.218 -34.756 1.00 33.72 211 LYS A O 1
ATOM 1628 N N . ALA A 1 212 ? -34.594 7.663 -33.053 1.00 39.28 212 ALA A N 1
ATOM 1629 C CA . ALA A 1 212 ? -33.626 7.101 -32.112 1.00 39.28 212 ALA A CA 1
ATOM 1630 C C . ALA A 1 212 ? -33.967 5.658 -31.694 1.00 39.28 212 ALA A C 1
ATOM 1632 O O . ALA A 1 212 ? -35.147 5.303 -31.597 1.00 39.28 212 ALA A O 1
ATOM 1633 N N . PRO A 1 213 ? -32.934 4.881 -31.332 1.00 42.12 213 PRO A N 1
ATOM 1634 C CA . PRO A 1 213 ? -32.912 4.256 -30.014 1.00 42.12 213 PRO A CA 1
ATOM 1635 C C . PRO A 1 213 ? -31.572 4.450 -29.276 1.00 42.12 213 PRO A C 1
ATOM 1637 O O . PRO A 1 213 ? -30.580 4.925 -29.822 1.00 42.12 213 PRO A O 1
ATOM 1640 N N . ALA A 1 214 ? -31.613 4.139 -27.984 1.00 36.19 214 ALA A N 1
ATOM 1641 C CA . ALA A 1 214 ? -30.629 4.425 -26.948 1.00 36.19 214 ALA A CA 1
ATOM 1642 C C . ALA A 1 214 ? -29.362 3.538 -26.950 1.00 36.19 214 ALA A C 1
ATOM 1644 O O . ALA A 1 214 ? -29.400 2.422 -27.455 1.00 36.19 214 ALA A O 1
ATOM 1645 N N . ALA A 1 215 ? -28.328 4.038 -26.243 1.00 39.75 215 ALA A N 1
ATOM 1646 C CA . ALA A 1 215 ? -27.114 3.374 -25.717 1.00 39.75 215 ALA A CA 1
ATOM 1647 C C . ALA A 1 215 ? -26.161 2.759 -26.771 1.00 39.75 215 ALA A C 1
ATOM 1649 O O . ALA A 1 215 ? -26.566 1.997 -27.631 1.00 39.75 215 ALA A O 1
ATOM 1650 N N . ILE A 1 216 ? -24.859 3.067 -26.793 1.00 38.50 216 ILE A N 1
ATOM 1651 C CA . ILE A 1 216 ? -23.846 2.712 -25.783 1.00 38.50 216 ILE A CA 1
ATOM 1652 C C . ILE A 1 216 ? -22.802 3.842 -25.688 1.00 38.50 216 ILE A C 1
ATOM 1654 O O . ILE A 1 216 ? -22.199 4.228 -26.688 1.00 38.50 216 ILE A O 1
ATOM 1658 N N . SER A 1 217 ? -22.552 4.359 -24.483 1.00 42.28 217 SER A N 1
ATOM 1659 C CA . SER A 1 217 ? -21.393 5.213 -24.207 1.00 42.28 217 SER A CA 1
ATOM 1660 C C . SER A 1 217 ? -20.119 4.366 -24.248 1.00 42.28 217 SER A C 1
ATOM 1662 O O . SER A 1 217 ? -19.941 3.486 -23.403 1.00 42.28 217 SER A O 1
ATOM 1664 N N . LEU A 1 218 ? -19.228 4.624 -25.206 1.00 46.91 218 LEU A N 1
ATOM 1665 C CA . LEU A 1 218 ? -17.864 4.094 -25.165 1.00 46.91 218 LEU A CA 1
ATOM 1666 C C . LEU A 1 218 ? -17.161 4.647 -23.907 1.00 46.91 218 LEU A C 1
ATOM 1668 O O . LEU A 1 218 ? -17.186 5.865 -23.704 1.00 46.91 218 LEU A O 1
ATOM 1672 N N . PRO A 1 219 ? -16.560 3.804 -23.046 1.00 60.88 219 PRO A N 1
ATOM 1673 C CA . PRO A 1 219 ? -15.761 4.289 -21.926 1.00 60.88 219 PRO A CA 1
ATOM 1674 C C . PRO A 1 219 ? -14.555 5.092 -22.452 1.00 60.88 219 PRO A C 1
ATOM 1676 O O . PRO A 1 219 ? -14.024 4.760 -23.517 1.00 60.88 219 PRO A O 1
ATOM 1679 N N . PRO A 1 220 ? -14.122 6.156 -21.747 1.00 61.91 220 PRO A N 1
ATOM 1680 C CA . PRO A 1 220 ? -12.994 6.974 -22.182 1.00 61.91 220 PRO A CA 1
ATOM 1681 C C . PRO A 1 220 ? -11.726 6.112 -22.307 1.00 61.91 220 PRO A C 1
ATOM 1683 O O . PRO A 1 220 ? -11.530 5.209 -21.487 1.00 61.91 220 PRO A O 1
ATOM 1686 N N . PRO A 1 221 ? -10.867 6.361 -23.314 1.00 62.72 221 PRO A N 1
ATOM 1687 C CA . PRO A 1 221 ? -9.662 5.571 -23.527 1.00 62.72 221 PRO A CA 1
ATOM 1688 C C . PRO A 1 221 ? -8.786 5.620 -22.274 1.00 62.72 221 PRO A C 1
ATOM 1690 O O . PRO A 1 221 ? -8.446 6.697 -21.781 1.00 62.72 221 PRO A O 1
ATOM 1693 N N . GLU A 1 222 ? -8.444 4.449 -21.733 1.00 62.00 222 GLU A N 1
ATOM 1694 C CA . GLU A 1 222 ? -7.512 4.378 -20.614 1.00 62.00 222 GLU A CA 1
ATOM 1695 C C . GLU A 1 222 ? -6.173 5.012 -21.009 1.00 62.00 222 GLU A C 1
ATOM 1697 O O . GLU A 1 222 ? -5.658 4.718 -22.094 1.00 62.00 222 GLU A O 1
ATOM 1702 N N . PRO A 1 223 ? -5.562 5.822 -20.124 1.00 59.06 223 PRO A N 1
ATOM 1703 C CA . PRO A 1 223 ? -4.299 6.462 -20.430 1.00 59.06 223 PRO A CA 1
ATOM 1704 C C . PRO A 1 223 ? -3.245 5.388 -20.665 1.00 59.06 223 PRO A C 1
ATOM 1706 O O . PRO A 1 223 ? -3.026 4.504 -19.818 1.00 59.06 223 PRO A O 1
ATOM 1709 N N . THR A 1 224 ? -2.607 5.472 -21.825 1.00 67.12 224 THR A N 1
ATOM 1710 C CA . THR A 1 224 ? -1.609 4.509 -22.280 1.00 67.12 224 THR A CA 1
ATOM 1711 C C . THR A 1 224 ? -0.417 4.482 -21.321 1.00 67.12 224 THR A C 1
ATOM 1713 O O . THR A 1 224 ? -0.172 5.405 -20.535 1.00 67.12 224 THR A O 1
ATOM 1716 N N . LYS A 1 225 ? 0.375 3.403 -21.364 1.00 66.62 225 LYS A N 1
ATOM 1717 C CA . LYS A 1 225 ? 1.570 3.261 -20.510 1.00 66.62 225 LYS A CA 1
ATOM 1718 C C . LYS A 1 225 ? 2.556 4.427 -20.670 1.00 66.62 225 LYS A C 1
ATOM 1720 O O . LYS A 1 225 ? 3.343 4.671 -19.758 1.00 66.62 225 LYS A O 1
ATOM 1725 N N . GLU A 1 226 ? 2.524 5.134 -21.796 1.00 70.06 226 GLU A N 1
ATOM 1726 C CA . GLU A 1 226 ? 3.345 6.320 -22.041 1.00 70.06 226 GLU A CA 1
ATOM 1727 C C . GLU A 1 226 ? 2.760 7.579 -21.391 1.00 70.06 226 GLU A C 1
ATOM 1729 O O . GLU A 1 226 ? 3.490 8.312 -20.724 1.00 70.06 226 GLU A O 1
ATOM 1734 N N . GLU A 1 227 ? 1.445 7.779 -21.446 1.00 68.25 227 GLU A N 1
ATOM 1735 C CA . GLU A 1 227 ? 0.774 8.914 -20.795 1.00 68.25 227 GLU A CA 1
ATOM 1736 C C . GLU A 1 227 ? 0.873 8.846 -19.266 1.00 68.25 227 GLU A C 1
ATOM 1738 O O . GLU A 1 227 ? 1.123 9.859 -18.611 1.00 68.25 227 GLU A O 1
ATOM 1743 N N . ARG A 1 228 ? 0.803 7.641 -18.680 1.00 70.44 228 ARG A N 1
ATOM 1744 C CA . ARG A 1 228 ? 1.028 7.449 -17.232 1.00 70.44 228 ARG A CA 1
ATOM 1745 C C . ARG A 1 228 ? 2.470 7.778 -16.825 1.00 70.44 228 ARG A C 1
ATOM 1747 O O . ARG A 1 228 ? 2.698 8.324 -15.745 1.00 70.44 228 ARG A O 1
ATOM 1754 N N . LYS A 1 229 ? 3.450 7.496 -17.692 1.00 77.12 229 LYS A N 1
ATOM 1755 C CA . LYS A 1 229 ? 4.859 7.861 -17.463 1.00 77.12 229 LYS A CA 1
ATOM 1756 C C . LYS A 1 229 ? 5.072 9.371 -17.564 1.00 77.12 229 LYS A C 1
ATOM 1758 O O . LYS A 1 229 ? 5.778 9.929 -16.727 1.00 77.12 229 LYS A O 1
ATOM 1763 N N . LEU A 1 230 ? 4.442 10.036 -18.533 1.00 77.06 230 LEU A N 1
ATOM 1764 C CA . LEU A 1 230 ? 4.520 11.491 -18.687 1.00 77.06 230 LEU A CA 1
ATOM 1765 C C . LEU A 1 230 ? 3.835 12.229 -17.529 1.00 77.06 230 LEU A C 1
ATOM 1767 O O . LEU A 1 230 ? 4.419 13.161 -16.977 1.00 77.06 230 LEU A O 1
ATOM 1771 N N . SER A 1 231 ? 2.670 11.754 -17.084 1.00 76.31 231 SER A N 1
ATOM 1772 C CA . SER A 1 231 ? 1.972 12.288 -15.907 1.00 76.31 231 SER A CA 1
ATOM 1773 C C . SER A 1 231 ? 2.810 12.139 -14.628 1.00 76.31 231 SER A C 1
ATOM 1775 O O . SER A 1 231 ? 2.981 13.097 -13.871 1.00 76.31 231 SER A O 1
ATOM 1777 N N . GLY A 1 232 ? 3.448 10.978 -14.428 1.00 80.12 232 GLY A N 1
ATOM 1778 C CA . GLY A 1 232 ? 4.354 10.758 -13.298 1.00 80.12 232 GLY A CA 1
ATOM 1779 C C . GLY A 1 232 ? 5.598 11.657 -13.320 1.00 80.12 232 GLY A C 1
ATOM 1780 O O . GLY A 1 232 ? 6.060 12.102 -12.268 1.00 80.12 232 GLY A O 1
ATOM 1781 N N . LEU A 1 233 ? 6.137 11.962 -14.504 1.00 79.69 233 LEU A N 1
ATOM 1782 C CA . LEU A 1 233 ? 7.265 12.887 -14.655 1.00 79.69 233 LEU A CA 1
ATOM 1783 C C . LEU A 1 233 ? 6.858 14.344 -14.396 1.00 79.69 233 LEU A C 1
ATOM 1785 O O . LEU A 1 233 ? 7.598 15.069 -13.731 1.00 79.69 233 LEU A O 1
ATOM 1789 N N . GLN A 1 234 ? 5.670 14.759 -14.840 1.00 81.00 234 GLN A N 1
ATOM 1790 C CA . GLN A 1 234 ? 5.134 16.093 -14.556 1.00 81.00 234 GLN A CA 1
ATOM 1791 C C . GLN A 1 234 ? 4.860 16.298 -13.060 1.00 81.00 234 GLN A C 1
ATOM 1793 O O . GLN A 1 234 ? 5.237 17.334 -12.513 1.00 81.00 234 GLN A O 1
ATOM 1798 N N . ALA A 1 235 ? 4.308 15.294 -12.372 1.00 83.19 235 ALA A N 1
ATOM 1799 C CA . ALA A 1 235 ? 4.090 15.347 -10.925 1.00 83.19 235 ALA A CA 1
ATOM 1800 C C . ALA A 1 235 ? 5.411 15.460 -10.141 1.00 83.19 235 ALA A C 1
ATOM 1802 O O . ALA A 1 235 ? 5.517 16.243 -9.197 1.00 83.19 235 ALA A O 1
ATOM 1803 N N . LYS A 1 236 ? 6.456 14.738 -10.571 1.00 83.06 236 LYS A N 1
ATOM 1804 C CA . LYS A 1 236 ? 7.798 14.840 -9.972 1.00 83.06 236 LYS A CA 1
ATOM 1805 C C . LYS A 1 236 ? 8.435 16.210 -10.196 1.00 83.06 236 LYS A C 1
ATOM 1807 O O . LYS A 1 236 ? 9.064 16.733 -9.280 1.00 83.06 236 LYS A O 1
ATOM 1812 N N . LEU A 1 237 ? 8.250 16.810 -11.374 1.00 87.06 237 LEU A N 1
ATOM 1813 C CA . LEU A 1 237 ? 8.720 18.170 -11.649 1.00 87.06 237 LEU A CA 1
ATOM 1814 C C . LEU A 1 237 ? 7.970 19.222 -10.827 1.00 87.06 237 LEU A C 1
ATOM 1816 O O . LEU A 1 237 ? 8.597 20.162 -10.343 1.00 87.06 237 LEU A O 1
ATOM 1820 N N . ALA A 1 238 ? 6.660 19.066 -10.632 1.00 81.56 238 ALA A N 1
ATOM 1821 C CA . ALA A 1 238 ? 5.876 19.958 -9.781 1.00 81.56 238 ALA A CA 1
ATOM 1822 C C . ALA A 1 238 ? 6.337 19.885 -8.315 1.00 81.56 238 ALA A C 1
ATOM 1824 O O . ALA A 1 238 ? 6.631 20.918 -7.717 1.00 81.56 238 ALA A O 1
ATOM 1825 N N . ALA A 1 239 ? 6.522 18.675 -7.779 1.00 83.19 239 ALA A N 1
ATOM 1826 C CA . ALA A 1 239 ? 7.008 18.472 -6.414 1.00 83.19 239 ALA A CA 1
ATOM 1827 C C . ALA A 1 239 ? 8.440 19.003 -6.198 1.00 83.19 239 ALA A C 1
ATOM 1829 O O . ALA A 1 239 ? 8.757 19.525 -5.132 1.00 83.19 239 ALA A O 1
ATOM 1830 N N . LEU A 1 240 ? 9.314 18.902 -7.208 1.00 79.38 240 LEU A N 1
ATOM 1831 C CA . LEU A 1 240 ? 10.657 19.495 -7.165 1.00 79.38 240 LEU A CA 1
ATOM 1832 C C . LEU A 1 240 ? 10.617 21.028 -7.185 1.00 79.38 240 LEU A C 1
ATOM 1834 O O . LEU A 1 240 ? 11.348 21.664 -6.431 1.00 79.38 240 LEU A O 1
ATOM 1838 N N . LYS A 1 241 ? 9.747 21.623 -8.009 1.00 84.44 241 LYS A N 1
ATOM 1839 C CA . LYS A 1 241 ? 9.563 23.081 -8.064 1.00 84.44 241 LYS A CA 1
ATOM 1840 C C . LYS A 1 241 ? 8.988 23.648 -6.768 1.00 84.44 241 LYS A C 1
ATOM 1842 O O . LYS A 1 241 ? 9.355 24.751 -6.388 1.00 84.44 241 LYS A O 1
ATOM 1847 N N . GLU A 1 242 ? 8.112 22.912 -6.093 1.00 79.94 242 GLU A N 1
ATOM 1848 C CA . GLU A 1 242 ? 7.548 23.331 -4.808 1.00 79.94 242 GLU A CA 1
ATOM 1849 C C . GLU A 1 242 ? 8.582 23.244 -3.675 1.00 79.94 242 GLU A C 1
ATOM 1851 O O . GLU A 1 242 ? 8.660 24.136 -2.836 1.00 79.94 242 GLU A O 1
ATOM 1856 N N . LYS A 1 243 ? 9.449 22.222 -3.702 1.00 76.12 243 LYS A N 1
ATOM 1857 C CA . LYS A 1 243 ? 10.570 22.086 -2.757 1.00 76.12 243 LYS A CA 1
ATOM 1858 C C . LYS A 1 243 ? 11.659 23.148 -2.917 1.00 76.12 243 LYS A C 1
ATOM 1860 O O . LYS A 1 243 ? 12.333 23.428 -1.941 1.00 76.12 243 LYS A O 1
ATOM 1865 N N . LEU A 1 244 ? 11.834 23.712 -4.114 1.00 70.56 244 LEU A N 1
ATOM 1866 C CA . LEU A 1 244 ? 12.805 24.783 -4.398 1.00 70.56 244 LEU A CA 1
ATOM 1867 C C . LEU A 1 244 ? 12.274 26.197 -4.106 1.00 70.56 244 LEU A C 1
ATOM 1869 O O . LEU A 1 244 ? 13.033 27.156 -4.185 1.00 70.56 244 LEU A O 1
ATOM 1873 N N . LYS A 1 245 ? 10.972 26.340 -3.833 1.00 64.94 245 LYS A N 1
ATOM 1874 C CA . LYS A 1 245 ? 10.334 27.616 -3.464 1.00 64.94 245 LYS A CA 1
ATOM 1875 C C . LYS A 1 245 ? 10.177 27.802 -1.947 1.00 64.94 245 LYS A C 1
ATOM 1877 O O . LYS A 1 245 ? 9.626 28.818 -1.531 1.00 64.94 245 LYS A O 1
ATOM 1882 N N . LYS A 1 246 ? 10.619 26.827 -1.151 1.00 47.00 246 LYS A N 1
ATOM 1883 C CA . LYS A 1 246 ? 10.849 26.948 0.294 1.00 47.00 246 LYS A CA 1
ATOM 1884 C C . LYS A 1 246 ? 12.333 27.162 0.538 1.00 47.00 246 LYS A C 1
ATOM 1886 O O . LYS A 1 246 ? 12.637 27.835 1.540 1.00 47.00 246 LYS A O 1
#

Organism: NCBI:txid1580590

InterPro domains:
  IPR012677 Nucleotide-binding alpha-beta plait domain superfamily [G3DSA:3.30.70.330] (1-115)
  IPR035979 RNA-binding domain superfamily [SSF54928] (2-85)